Protein 7BXD (pdb70)

Structure (mmCIF, N/CA/C/O backbone):
data_7BXD
#
_entry.id   7BXD
#
_cell.length_a   113.420
_cell.length_b   113.420
_cell.length_c   113.420
_cell.angle_alpha   90.000
_cell.angle_beta   90.000
_cell.angle_gamma   90.000
#
_symmetry.space_group_name_H-M   'I 2 3'
#
loop_
_entity.id
_entity.type
_entity.pdbx_description
1 polymer 'GDSL-like protein'
2 water water
#
loop_
_atom_site.group_PDB
_atom_site.id
_atom_site.type_symbol
_atom_site.label_atom_id
_atom_site.label_alt_id
_atom_site.label_comp_id
_atom_site.label_asym_id
_atom_site.label_entity_id
_atom_site.label_seq_id
_atom_site.pdbx_PDB_ins_code
_atom_site.Cartn_x
_atom_site.Cartn_y
_atom_site.Cartn_z
_atom_site.occupancy
_atom_site.B_iso_or_equiv
_atom_site.auth_seq_id
_atom_site.auth_comp_id
_atom_site.auth_asym_id
_atom_site.auth_atom_id
_atom_site.pdbx_PDB_model_num
ATOM 1 N N . LYS A 1 24 ? 7.25007 25.21156 4.73990 1.000 42.68685 24 LYS A N 1
ATOM 2 C CA . LYS A 1 24 ? 8.37819 25.77828 5.46541 1.000 41.47458 24 LYS A CA 1
ATOM 3 C C . LYS A 1 24 ? 9.14431 24.74493 6.28076 1.000 39.62558 24 LYS A C 1
ATOM 4 O O . LYS A 1 24 ? 10.01360 25.11322 7.08010 1.000 39.63833 24 LYS A O 1
ATOM 6 N N . SER A 1 25 ? 8.84133 23.46113 6.09692 1.000 37.51273 25 SER A N 1
ATOM 7 C CA . SER A 1 25 ? 9.71302 22.43077 6.65038 1.000 35.30636 25 SER A CA 1
ATOM 8 C C . SER A 1 25 ? 11.04965 22.41661 5.90266 1.000 32.65268 25 SER A C 1
ATOM 9 O O . SER A 1 25 ? 11.17798 22.95280 4.79682 1.000 32.53162 25 SER A O 1
ATOM 12 N N . LEU A 1 26 ? 12.06507 21.80760 6.52810 1.000 30.81725 26 LEU A N 1
ATOM 13 C CA . LEU A 1 26 ? 13.38883 21.80735 5.90841 1.000 28.82865 26 LEU A CA 1
ATOM 14 C C . LEU A 1 26 ? 13.37235 21.05230 4.58783 1.000 27.73557 26 LEU A C 1
ATOM 15 O O . LEU A 1 26 ? 14.04512 21.45797 3.62714 1.000 26.80847 26 LEU A O 1
ATOM 20 N N . SER A 1 27 ? 12.62023 19.94261 4.52255 1.000 27.60625 27 SER A N 1
ATOM 21 C CA . SER A 1 27 ? 12.62997 19.12724 3.31503 1.000 29.07506 27 SER A CA 1
ATOM 22 C C . SER A 1 27 ? 12.05786 19.86839 2.12414 1.000 29.32137 27 SER A C 1
ATOM 23 O O . SER A 1 27 ? 12.30131 19.46219 0.98144 1.000 30.94000 27 SER A O 1
ATOM 26 N N . GLU A 1 28 ? 11.28263 20.92667 2.37248 1.000 27.50143 28 GLU A N 1
ATOM 27 C CA . GLU A 1 28 ? 10.67174 21.73440 1.32875 1.000 27.52593 28 GLU A CA 1
ATOM 28 C C . GLU A 1 28 ? 11.36484 23.07582 1.16749 1.000 26.31000 28 GLU A C 1
ATOM 29 O O . GLU A 1 28 ? 10.86157 23.93855 0.44700 1.000 27.99064 28 GLU A O 1
ATOM 31 N N . SER A 1 29 ? 12.50250 23.27080 1.81787 1.000 24.21643 29 SER A N 1
ATOM 32 C CA . SER A 1 29 ? 13.13078 24.57876 1.86794 1.000 22.55201 29 SER A CA 1
ATOM 33 C C . SER A 1 29 ? 14.23948 24.70077 0.83465 1.000 20.50942 29 SER A C 1
ATOM 34 O O . SER A 1 29 ? 14.89679 23.71277 0.48150 1.000 21.63138 29 SER A O 1
ATOM 37 N N . THR A 1 30 ? 14.50377 25.94925 0.42520 1.000 18.64008 30 THR A N 1
ATOM 38 C CA . THR A 1 30 ? 15.75936 26.30956 -0.23152 1.000 18.49170 30 THR A CA 1
ATOM 39 C C . THR A 1 30 ? 16.69895 26.88485 0.82594 1.000 16.86220 30 THR A C 1
ATOM 40 O O . THR A 1 30 ? 16.32957 27.81976 1.54748 1.000 18.07854 30 THR A O 1
ATOM 44 N N . ILE A 1 31 ? 17.91304 26.33714 0.89443 1.000 16.33823 31 ILE A N 1
ATOM 45 C CA . ILE A 1 31 ? 18.88137 26.66128 1.94278 1.000 15.51043 31 ILE A CA 1
ATOM 46 C C . ILE A 1 31 ? 20.08716 27.31602 1.27216 1.000 15.16986 31 ILE A C 1
ATOM 47 O O . ILE A 1 31 ? 20.76800 26.67717 0.45701 1.000 16.68718 31 ILE A O 1
ATOM 52 N N . CYS A 1 32 ? 20.35725 28.57427 1.61805 1.000 14.80135 32 CYS A N 1
ATOM 53 C CA . CYS A 1 32 ? 21.47045 29.32640 1.04764 1.000 14.89298 32 CYS A CA 1
ATOM 54 C C . CYS A 1 32 ? 22.66486 29.26297 2.00127 1.000 14.28020 32 CYS A C 1
ATOM 55 O O . CYS A 1 32 ? 22.59159 29.77450 3.12292 1.000 14.99818 32 CYS A O 1
ATOM 58 N N . CYS A 1 33 ? 23.75309 28.60143 1.56130 1.000 14.14665 33 CYS A N 1
ATOM 59 C CA . CYS A 1 33 ? 24.94524 28.37818 2.38201 1.000 14.11810 33 CYS A CA 1
ATOM 60 C C . CYS A 1 33 ? 26.00398 29.41385 1.99866 1.000 13.63024 33 CYS A C 1
ATOM 61 O O . CYS A 1 33 ? 26.61960 29.32157 0.91866 1.000 14.50696 33 CYS A O 1
ATOM 64 N N . PHE A 1 34 ? 26.21743 30.39219 2.88005 1.000 13.60777 34 PHE A N 1
ATOM 65 C CA . PHE A 1 34 ? 27.08786 31.53184 2.63922 1.000 13.21895 34 PHE A CA 1
ATOM 66 C C . PHE A 1 34 ? 28.35510 31.28009 3.46532 1.000 13.09540 34 PHE A C 1
ATOM 67 O O . PHE A 1 34 ? 28.28053 31.17026 4.70215 1.000 13.68271 34 PHE A O 1
ATOM 75 N N . GLY A 1 35 ? 29.49348 31.12016 2.78923 1.000 13.42011 35 GLY A N 1
ATOM 76 C CA . GLY A 1 35 ? 30.68465 30.70061 3.49453 1.000 13.79903 35 GLY A CA 1
ATOM 77 C C . GLY A 1 35 ? 31.97708 31.02579 2.77163 1.000 13.54032 35 GLY A C 1
ATOM 78 O O . GLY A 1 35 ? 32.00849 31.80361 1.80410 1.000 13.87926 35 GLY A O 1
ATOM 79 N N . ASP A 1 36 ? 33.05890 30.42552 3.27058 1.000 13.42263 36 ASP A N 1
ATOM 80 C CA . ASP A 1 36 ? 34.42490 30.64453 2.76315 1.000 13.05740 36 ASP A CA 1
ATOM 81 C C . ASP A 1 36 ? 34.88832 29.37716 2.02759 1.000 12.89294 36 ASP A C 1
ATOM 82 O O . ASP A 1 36 ? 34.05671 28.68422 1.41043 1.000 13.57763 36 ASP A O 1
ATOM 87 N N . SER A 1 37 ? 36.18573 29.08535 2.06309 1.000 13.07860 37 SER A N 1
ATOM 88 C CA . SER A 1 37 ? 36.69545 27.86420 1.43195 1.000 13.90662 37 SER A CA 1
ATOM 89 C C . SER A 1 37 ? 35.99478 26.61543 1.94681 1.000 13.61432 37 SER A C 1
ATOM 90 O O . SER A 1 37 ? 35.90076 25.60855 1.21865 1.000 14.09498 37 SER A O 1
ATOM 93 N N . THR A 1 38 ? 35.59984 26.61925 3.22944 1.000 13.36554 38 THR A N 1
ATOM 94 C CA . THR A 1 38 ? 34.98559 25.45238 3.85954 1.000 13.56581 38 THR A CA 1
ATOM 95 C C . THR A 1 38 ? 33.52117 25.28924 3.50675 1.000 13.72421 38 THR A C 1
ATOM 96 O O . THR A 1 38 ? 32.89906 24.31138 3.93645 1.000 14.64498 38 THR A O 1
ATOM 100 N N . THR A 1 39 ? 32.96238 26.22388 2.72628 1.000 13.56346 39 THR A N 1
ATOM 101 C CA . THR A 1 39 ? 31.70603 26.01426 2.01803 1.000 13.54982 39 THR A CA 1
ATOM 102 C C . THR A 1 39 ? 31.93722 25.80012 0.52562 1.000 13.72815 39 THR A C 1
ATOM 103 O O . THR A 1 39 ? 31.31114 24.91248 -0.07087 1.000 14.29915 39 THR A O 1
ATOM 107 N N . TRP A 1 40 ? 32.83569 26.57182 -0.11159 1.000 13.76635 40 TRP A N 1
ATOM 108 C CA . TRP A 1 40 ? 33.10755 26.36939 -1.53743 1.000 14.08945 40 TRP A CA 1
ATOM 109 C C . TRP A 1 40 ? 33.45259 24.91312 -1.82689 1.000 14.00187 40 TRP A C 1
ATOM 110 O O . TRP A 1 40 ? 33.03769 24.36052 -2.86122 1.000 14.76376 40 TRP A O 1
ATOM 121 N N . GLY A 1 41 ? 34.22553 24.28266 -0.92857 1.000 14.14286 41 GLY A N 1
ATOM 122 C CA . GLY A 1 41 ? 34.65489 22.90168 -1.09962 1.000 14.81563 41 GLY A CA 1
ATOM 123 C C . GLY A 1 41 ? 36.12664 22.70733 -1.39032 1.000 14.49513 41 GLY A C 1
ATOM 124 O O . GLY A 1 41 ? 36.48332 21.75549 -2.07957 1.000 14.98616 41 GLY A O 1
ATOM 125 N N . ASP A 1 42 ? 36.99522 23.57378 -0.84698 1.000 14.18895 42 ASP A N 1
ATOM 126 C CA . ASP A 1 42 ? 38.43412 23.41591 -1.05541 1.000 14.21046 42 ASP A CA 1
ATOM 127 C C . ASP A 1 42 ? 38.89539 22.14979 -0.35867 1.000 14.13726 42 ASP A C 1
ATOM 128 O O . ASP A 1 42 ? 38.57502 21.91955 0.81327 1.000 15.28650 42 ASP A O 1
ATOM 133 N N . ASN A 1 43 ? 39.65402 21.32085 -1.08687 1.000 15.06224 43 ASN A N 1
ATOM 134 C CA . ASN A 1 43 ? 40.16942 20.05790 -0.57337 1.000 16.67900 43 ASN A CA 1
ATOM 135 C C . ASN A 1 43 ? 41.56437 20.17914 0.00447 1.000 17.38539 43 ASN A C 1
ATOM 136 O O . ASN A 1 43 ? 42.15251 19.17567 0.39325 1.000 19.86925 43 ASN A O 1
ATOM 141 N N . GLY A 1 44 ? 42.11462 21.38318 0.09178 1.000 18.54159 44 GLY A N 1
ATOM 142 C CA . GLY A 1 44 ? 43.39303 21.62044 0.71978 1.000 21.63008 44 GLY A CA 1
ATOM 143 C C . GLY A 1 44 ? 44.33999 22.29561 -0.22843 1.000 24.54395 44 GLY A C 1
ATOM 144 O O . GLY A 1 44 ? 45.24508 23.01328 0.21135 1.000 28.53332 44 GLY A O 1
ATOM 145 N N . CYS A 1 45 ? 44.12292 22.10315 -1.52452 1.000 25.74923 45 CYS A N 1
ATOM 146 C CA . CYS A 1 45 ? 45.03439 22.51556 -2.56193 1.000 29.08550 45 CYS A CA 1
ATOM 147 C C . CYS A 1 45 ? 44.44646 23.64561 -3.42884 1.000 26.34693 45 CYS A C 1
ATOM 148 O O . CYS A 1 45 ? 45.05614 24.01498 -4.43528 1.000 27.83792 45 CYS A O 1
ATOM 151 N N . GLY A 1 46 ? 43.29359 24.23938 -3.03485 1.000 22.18258 46 GLY A N 1
ATOM 152 C CA . GLY A 1 46 ? 42.52122 25.14993 -3.87747 1.000 20.12863 46 GLY A CA 1
ATOM 153 C C . GLY A 1 46 ? 41.62579 24.45972 -4.88486 1.000 18.31670 46 GLY A C 1
ATOM 154 O O . GLY A 1 46 ? 40.97351 25.14245 -5.70599 1.000 18.94742 46 GLY A O 1
ATOM 155 N N . GLY A 1 47 ? 41.60810 23.13010 -4.87593 1.000 17.50116 47 GLY A N 1
ATOM 156 C CA . GLY A 1 47 ? 40.81889 22.33510 -5.78102 1.000 16.89610 47 GLY A CA 1
ATOM 157 C C . GLY A 1 47 ? 39.61602 21.75447 -5.07869 1.000 16.19503 47 GLY A C 1
ATOM 158 O O . GLY A 1 47 ? 39.22470 22.18691 -3.98461 1.000 17.30716 47 GLY A O 1
ATOM 159 N N . GLY A 1 48 ? 39.01088 20.76461 -5.71385 1.000 15.83958 48 GLY A N 1
ATOM 160 C CA . GLY A 1 48 ? 37.74942 20.22716 -5.23641 1.000 16.42432 48 GLY A CA 1
ATOM 161 C C . GLY A 1 48 ? 36.60270 21.04579 -5.79492 1.000 16.32663 48 GLY A C 1
ATOM 162 O O . GLY A 1 48 ? 36.41890 21.09208 -7.02950 1.000 18.32446 48 GLY A O 1
ATOM 163 N N . GLY A 1 49 ? 35.84809 21.68005 -4.91853 1.000 15.75758 49 GLY A N 1
ATOM 164 C CA . GLY A 1 49 ? 34.78373 22.55564 -5.34227 1.000 16.14231 49 GLY A CA 1
ATOM 165 C C . GLY A 1 49 ? 33.40947 22.14065 -4.83832 1.000 15.13432 49 GLY A C 1
ATOM 166 O O . GLY A 1 49 ? 33.24146 21.29954 -3.93751 1.000 15.46404 49 GLY A O 1
ATOM 167 N N . ASN A 1 50 ? 32.40235 22.79028 -5.40963 1.000 15.13683 50 ASN A N 1
ATOM 168 C CA . ASN A 1 50 ? 31.04909 22.63763 -4.88352 1.000 15.47981 50 ASN A CA 1
ATOM 169 C C . ASN A 1 50 ? 30.59281 21.19104 -4.92381 1.000 16.47633 50 ASN A C 1
ATOM 170 O O . ASN A 1 50 ? 29.82646 20.75685 -4.05045 1.000 17.59946 50 ASN A O 1
ATOM 175 N N . ASP A 1 51 ? 31.04653 20.42580 -5.92389 1.000 16.94622 51 ASP A N 1
ATOM 176 C CA . ASP A 1 51 ? 30.57103 19.04931 -6.03315 1.000 19.02123 51 ASP A CA 1
ATOM 177 C C . ASP A 1 51 ? 31.08485 18.12431 -4.94138 1.000 17.680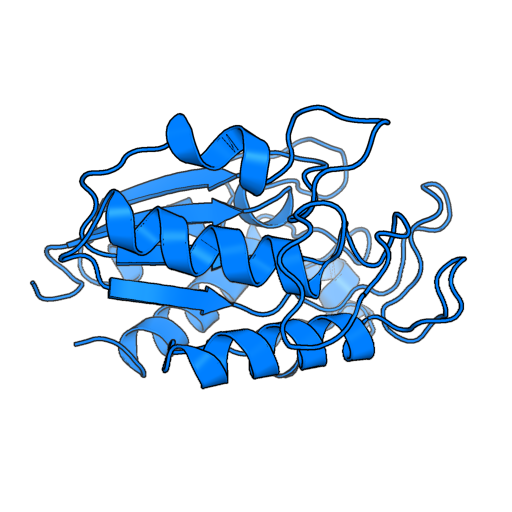00 51 ASP A C 1
ATOM 178 O O . ASP A 1 51 ? 30.48997 17.04845 -4.75585 1.000 19.49781 51 ASP A O 1
ATOM 183 N N . ILE A 1 52 ? 32.13993 18.52113 -4.20294 1.000 16.35127 52 ILE A N 1
ATOM 184 C CA . ILE A 1 52 ? 32.57949 17.74568 -3.04420 1.000 16.21854 52 ILE A CA 1
ATOM 185 C C . ILE A 1 52 ? 32.17313 18.38029 -1.72531 1.000 15.78304 52 ILE A C 1
ATOM 186 O O . ILE A 1 52 ? 32.35671 17.75152 -0.66680 1.000 15.64505 52 ILE A O 1
ATOM 191 N N . SER A 1 53 ? 31.65962 19.60981 -1.73804 1.000 15.83664 53 SER A N 1
ATOM 192 C CA . SER A 1 53 ? 31.36514 20.30646 -0.49194 1.000 15.03460 53 SER A CA 1
ATOM 193 C C . SER A 1 53 ? 30.26105 19.58130 0.27776 1.000 14.16582 53 SER A C 1
ATOM 194 O O . SER A 1 53 ? 29.46488 18.81504 -0.28074 1.000 15.40472 53 SER A O 1
ATOM 197 N N . TRP A 1 54 ? 30.20352 19.85270 1.58667 1.000 14.11541 54 TRP A N 1
ATOM 198 C CA . TRP A 1 54 ? 29.06794 19.39816 2.38266 1.000 14.40739 54 TRP A CA 1
ATOM 199 C C . TRP A 1 54 ? 27.74715 19.84464 1.77934 1.000 14.60511 54 TRP A C 1
ATOM 200 O O . TRP A 1 54 ? 26.71989 19.16728 1.96758 1.000 15.27769 54 TRP A O 1
ATOM 211 N N . THR A 1 55 ? 27.72753 20.98571 1.05668 1.000 14.77661 55 THR A N 1
ATOM 212 C CA . THR A 1 55 ? 26.46327 21.46246 0.48570 1.000 15.21685 55 THR A CA 1
ATOM 213 C C . THR A 1 55 ? 25.87822 20.46041 -0.49839 1.000 15.88399 55 THR A C 1
ATOM 214 O O . THR A 1 55 ? 24.65311 20.41224 -0.68690 1.000 17.29452 55 THR A O 1
ATOM 218 N N . SER A 1 56 ? 26.73004 19.66681 -1.14634 1.000 15.92140 56 SER A N 1
ATOM 219 C CA . SER A 1 56 ? 26.25896 18.71533 -2.16044 1.000 17.14658 56 SER A CA 1
ATOM 220 C C . SER A 1 56 ? 25.57718 17.50061 -1.54720 1.000 17.12091 56 SER A C 1
ATOM 221 O O . SER A 1 56 ? 24.86110 16.77712 -2.25980 1.000 18.26721 56 SER A O 1
ATOM 224 N N . HIS A 1 57 ? 25.79998 17.24740 -0.25521 1.000 16.88214 57 HIS A N 1
ATOM 225 C CA . HIS A 1 57 ? 25.19593 16.11945 0.44129 1.000 17.14816 57 HIS A CA 1
ATOM 226 C C . HIS A 1 57 ? 23.97529 16.52986 1.25375 1.000 17.73147 57 HIS A C 1
ATOM 227 O O . HIS A 1 57 ? 23.15314 15.68018 1.60707 1.000 18.03357 57 HIS A O 1
ATOM 234 N N . LEU A 1 58 ? 23.86777 17.80204 1.60767 1.000 17.26462 58 LEU A N 1
ATOM 235 C CA . LEU A 1 58 ? 22.94654 18.20037 2.65990 1.000 16.91174 58 LEU A CA 1
ATOM 236 C C . LEU A 1 58 ? 21.48862 18.03011 2.22865 1.000 17.21827 58 LEU A C 1
ATOM 237 O O . LEU A 1 58 ? 20.63900 17.64662 3.04406 1.000 18.22862 58 LEU A O 1
ATOM 242 N N . GLY A 1 59 ? 21.15918 18.34407 0.96795 1.000 17.15388 59 GLY A N 1
ATOM 243 C CA . GLY A 1 59 ? 19.75355 18.32684 0.55880 1.000 18.50567 59 GLY A CA 1
ATOM 244 C C . GLY A 1 59 ? 19.11124 16.96855 0.77274 1.000 19.40078 59 GLY A C 1
ATOM 245 O O . GLY A 1 59 ? 18.00088 16.85941 1.30303 1.000 20.29450 59 GLY A O 1
ATOM 246 N N . ALA A 1 60 ? 19.80664 15.91089 0.35801 1.000 19.59146 60 ALA A N 1
ATOM 247 C CA . ALA A 1 60 ? 19.25432 14.57029 0.51375 1.000 20.95854 60 ALA A CA 1
ATOM 248 C C . ALA A 1 60 ? 19.15055 14.19040 1.97637 1.000 20.47478 60 ALA A C 1
ATOM 249 O O . ALA A 1 60 ? 18.20001 13.51035 2.37417 1.000 22.23155 60 ALA A O 1
ATOM 251 N N . LEU A 1 61 ? 20.10256 14.63783 2.80108 1.000 20.55965 61 LEU A N 1
ATOM 252 C CA . LEU A 1 61 ? 20.06364 14.30628 4.22357 1.000 19.95658 61 LEU A CA 1
ATOM 253 C C . LEU A 1 61 ? 18.87192 14.94264 4.91222 1.000 20.74780 61 LEU A C 1
ATOM 254 O O . LEU A 1 61 ? 18.43085 14.45876 5.96647 1.000 23.54729 61 LEU A O 1
ATOM 259 N N . LEU A 1 62 ? 18.37210 16.04561 4.36497 1.000 19.73182 62 LEU A N 1
ATOM 260 C CA . LEU A 1 62 ? 17.22962 16.75585 4.90838 1.000 20.40742 62 LEU A CA 1
ATOM 261 C C . LEU A 1 62 ? 15.93381 16.39848 4.18643 1.000 22.13289 62 LEU A C 1
ATOM 262 O O . LEU A 1 62 ? 14.92572 17.07053 4.38793 1.000 24.27404 62 LEU A O 1
ATOM 267 N N . GLY A 1 63 ? 15.92336 15.33569 3.38132 1.000 22.61561 63 GLY A N 1
ATOM 268 C CA . GLY A 1 63 ? 14.68255 14.89505 2.76721 1.000 24.58449 63 GLY A CA 1
ATOM 269 C C . GLY A 1 63 ? 14.29392 15.62874 1.50580 1.000 25.56659 63 GLY A C 1
ATOM 270 O O . GLY A 1 63 ? 13.12938 15.55437 1.08272 1.000 27.54642 63 GLY A O 1
ATOM 271 N N . GLY A 1 64 ? 15.22697 16.31921 0.87275 1.000 24.63575 64 GLY A N 1
ATOM 272 C CA . GLY A 1 64 ? 14.95886 16.91759 -0.41183 1.000 23.87251 64 GLY A CA 1
ATOM 273 C C . GLY A 1 64 ? 15.06194 18.42889 -0.48005 1.000 23.37304 64 GLY A C 1
ATOM 274 O O . GLY A 1 64 ? 14.62099 19.02748 -1.46081 1.000 25.11118 64 GLY A O 1
ATOM 275 N N . ALA A 1 65 ? 15.66217 19.06710 0.52695 1.000 22.16729 65 ALA A N 1
ATOM 276 C CA . ALA A 1 65 ? 15.91291 20.50451 0.45545 1.000 21.18907 65 ALA A CA 1
ATOM 277 C C . ALA A 1 65 ? 16.78118 20.83762 -0.75689 1.000 20.28734 65 ALA A C 1
ATOM 278 O O . ALA A 1 65 ? 17.62447 20.04240 -1.19235 1.000 21.09314 65 ALA A O 1
ATOM 280 N N . VAL A 1 66 ? 16.57805 22.03635 -1.29864 1.000 20.37343 66 VAL A N 1
ATOM 281 C CA . VAL A 1 66 ? 17.40784 22.54938 -2.38007 1.000 20.86289 66 VAL A CA 1
ATOM 282 C C . VAL A 1 66 ? 18.49006 23.39396 -1.73440 1.000 19.54826 66 VAL A C 1
ATOM 283 O O . VAL A 1 66 ? 18.18743 24.31500 -0.97310 1.000 21.56166 66 VAL A O 1
ATOM 287 N N . VAL A 1 67 ? 19.74803 23.08057 -2.00048 1.000 18.24206 67 VAL A N 1
ATOM 288 C CA . VAL A 1 67 ? 20.85694 23.70944 -1.29303 1.000 17.69647 67 VAL A CA 1
ATOM 289 C C . VAL A 1 67 ? 21.68536 24.50053 -2.29284 1.000 18.11431 67 VAL A C 1
ATOM 290 O O . VAL A 1 67 ? 22.09108 23.96153 -3.33234 1.000 20.73330 67 VAL A O 1
ATOM 294 N N . GLU A 1 68 ? 21.90881 25.78214 -1.99885 1.000 16.97734 68 GLU A N 1
ATOM 295 C CA . GLU A 1 68 ? 22.69373 26.66464 -2.84637 1.000 16.82598 68 GLU A CA 1
ATOM 296 C C . GLU A 1 68 ? 24.03531 26.95882 -2.18316 1.000 16.00679 68 GLU A C 1
ATOM 297 O O . GLU A 1 68 ? 24.09918 27.27184 -0.98758 1.000 17.45630 68 GLU A O 1
ATOM 303 N N . ASN A 1 69 ? 25.10862 26.90793 -2.96443 1.000 15.65950 69 ASN A N 1
ATOM 304 C CA . ASN A 1 69 ? 26.47003 27.11225 -2.47139 1.000 15.87684 69 ASN A CA 1
ATOM 305 C C . ASN A 1 69 ? 26.93144 28.52628 -2.83079 1.000 15.55667 69 ASN A C 1
ATOM 306 O O . ASN A 1 69 ? 27.19862 28.81450 -4.00090 1.000 17.27463 69 ASN A O 1
ATOM 311 N N . PHE A 1 70 ? 27.07245 29.38631 -1.81948 1.000 14.94849 70 PHE A N 1
ATOM 312 C CA . PHE A 1 70 ? 27.68112 30.70459 -1.96450 1.000 14.78052 70 PHE A CA 1
ATOM 313 C C . PHE A 1 70 ? 28.94430 30.76831 -1.09911 1.000 14.94565 70 PHE A C 1
ATOM 314 O O . PHE A 1 70 ? 29.12263 31.65352 -0.25624 1.000 16.04494 70 PHE A O 1
ATOM 322 N N . GLY A 1 71 ? 29.83559 29.80435 -1.30263 1.000 15.54959 71 GLY A N 1
ATOM 323 C CA . GLY A 1 71 ? 31.13430 29.82450 -0.67037 1.000 15.85023 71 GLY A CA 1
ATOM 324 C C . GLY A 1 71 ? 32.17414 30.40940 -1.61130 1.000 15.77361 71 GLY A C 1
ATOM 325 O O . GLY A 1 71 ? 32.16231 30.12524 -2.81626 1.000 17.68773 71 GLY A O 1
ATOM 326 N N . ILE A 1 72 ? 33.10655 31.19905 -1.05369 1.000 15.32592 72 ILE A N 1
ATOM 327 C CA . ILE A 1 72 ? 34.21850 31.80811 -1.79128 1.000 15.86525 72 ILE A CA 1
ATOM 328 C C . ILE A 1 72 ? 35.50564 31.60168 -0.99601 1.000 15.03150 72 ILE A C 1
ATOM 329 O O . ILE A 1 72 ? 35.59705 31.98399 0.18375 1.000 15.31119 72 ILE A O 1
ATOM 334 N N . LYS A 1 73 ? 36.49839 30.98301 -1.64965 1.000 14.75549 73 LYS A N 1
ATOM 335 C CA . LYS A 1 73 ? 37.80691 30.78756 -1.03174 1.000 14.80612 73 LYS A CA 1
ATOM 336 C C . LYS A 1 73 ? 38.44826 32.11159 -0.62251 1.000 15.71434 73 LYS A C 1
ATOM 337 O O . LYS A 1 73 ? 38.41225 33.09267 -1.36529 1.000 16.67556 73 LYS A O 1
ATOM 343 N N . GLY A 1 74 ? 39.07701 32.12279 0.55931 1.000 16.39716 74 GLY A N 1
ATOM 344 C CA . GLY A 1 74 ? 39.80297 33.28781 1.03464 1.000 17.53160 74 GLY A CA 1
ATOM 345 C C . GLY A 1 74 ? 38.95560 34.33561 1.71956 1.000 16.87564 74 GLY A C 1
ATOM 346 O O . GLY A 1 74 ? 39.51552 35.29250 2.26831 1.000 17.65786 74 GLY A O 1
ATOM 347 N N . SER A 1 75 ? 37.62858 34.18769 1.74558 1.000 15.60193 75 SER A N 1
ATOM 348 C CA . SER A 1 75 ? 36.76055 35.26721 2.20315 1.000 15.08789 75 SER A CA 1
ATOM 349 C C . SER A 1 75 ? 36.74938 35.38808 3.73348 1.000 14.62055 75 SER A C 1
ATOM 350 O O . SER A 1 75 ? 36.54776 34.39902 4.45552 1.000 14.27073 75 SER A O 1
ATOM 353 N N . ARG A 1 76 ? 36.94401 36.61934 4.20653 1.000 14.11985 76 ARG A N 1
ATOM 354 C CA . ARG A 1 76 ? 36.75875 36.99096 5.60800 1.000 13.84111 76 ARG A CA 1
ATOM 355 C C . ARG A 1 76 ? 35.33163 37.47450 5.77898 1.000 13.59465 76 ARG A C 1
ATOM 356 O O . ARG A 1 76 ? 34.75585 38.06519 4.86464 1.000 14.71488 76 ARG A O 1
ATOM 364 N N . ILE A 1 77 ? 34.77076 37.28840 6.97768 1.000 13.41537 77 ILE A N 1
ATOM 365 C CA . ILE A 1 77 ? 33.48725 37.93201 7.25804 1.000 13.52645 77 ILE A CA 1
ATOM 366 C C . ILE A 1 77 ? 33.61230 39.44379 7.10810 1.000 13.69561 77 ILE A C 1
ATOM 367 O O . ILE A 1 77 ? 32.77670 40.09364 6.45426 1.000 14.52229 77 ILE A O 1
ATOM 372 N N . ALA A 1 78 ? 34.67593 40.02727 7.69056 1.000 13.32209 78 ALA A N 1
ATOM 373 C CA . ALA A 1 78 ? 34.83332 41.47757 7.73698 1.000 13.92406 78 ALA A CA 1
ATOM 374 C C . ALA A 1 78 ? 35.56541 42.03796 6.52521 1.000 14.52443 78 ALA A C 1
ATOM 375 O O . ALA A 1 78 ? 36.40735 41.37098 5.89332 1.000 15.14268 78 ALA A O 1
ATOM 377 N N . ILE A 1 79 ? 35.26754 43.31582 6.23527 1.000 15.11116 79 ILE A N 1
ATOM 378 C CA . ILE A 1 79 ? 35.99868 44.05074 5.21006 1.000 15.87700 79 ILE A CA 1
ATOM 379 C C . ILE A 1 79 ? 37.42015 44.29893 5.67859 1.000 16.31491 79 ILE A C 1
ATOM 380 O O . ILE A 1 79 ? 37.65069 44.65074 6.83929 1.000 17.49901 79 ILE A O 1
ATOM 385 N N . LYS A 1 80 ? 38.37421 44.18053 4.75742 1.000 16.93528 80 LYS A N 1
ATOM 386 C CA . LYS A 1 80 ? 39.76767 44.54921 4.99548 1.000 17.99479 80 LYS A CA 1
ATOM 387 C C . LYS A 1 80 ? 40.35159 45.05599 3.67930 1.000 19.95692 80 LYS A C 1
ATOM 388 O O . LYS A 1 80 ? 39.97445 44.57848 2.60735 1.000 20.98113 80 LYS A O 1
ATOM 394 N N . ALA A 1 81 ? 41.27588 46.01954 3.75891 1.000 21.30538 81 ALA A N 1
ATOM 395 C CA . ALA A 1 81 ? 41.67150 46.72792 2.54300 1.000 23.28077 81 ALA A CA 1
ATOM 396 C C . ALA A 1 81 ? 42.40219 45.85551 1.52386 1.000 23.84428 81 ALA A C 1
ATOM 397 O O . ALA A 1 81 ? 42.53751 46.27535 0.37082 1.000 25.40389 81 ALA A O 1
ATOM 399 N N . ASP A 1 82 ? 42.88483 44.67348 1.91356 1.000 23.14283 82 ASP A N 1
ATOM 400 C CA . ASP A 1 82 ? 43.66444 43.82186 1.02997 1.000 23.18788 82 ASP A CA 1
ATOM 401 C C . ASP A 1 82 ? 42.81713 42.91904 0.14558 1.000 23.58200 82 ASP A C 1
ATOM 402 O O . ASP A 1 82 ? 43.37799 42.23554 -0.71560 1.000 24.74432 82 ASP A O 1
ATOM 407 N N . ARG A 1 83 ? 41.50017 42.89192 0.33016 1.000 23.01532 83 ARG A N 1
ATOM 408 C CA . ARG A 1 83 ? 40.61466 42.07323 -0.48405 1.000 22.65135 83 ARG A CA 1
ATOM 409 C C . ARG A 1 83 ? 39.33034 42.85535 -0.73148 1.000 22.63714 83 ARG A C 1
ATOM 410 O O . ARG A 1 83 ? 39.05189 43.86579 -0.06720 1.000 22.40034 83 ARG A O 1
ATOM 418 N N . THR A 1 84 ? 38.50999 42.35930 -1.66306 1.000 23.68968 84 THR A N 1
ATOM 419 C CA . THR A 1 84 ? 37.20019 42.96149 -1.90856 1.000 24.14441 84 THR A CA 1
ATOM 420 C C . THR A 1 84 ? 36.04753 41.95681 -1.84591 1.000 22.52148 84 THR A C 1
ATOM 421 O O . THR A 1 84 ? 34.92723 42.27506 -2.30934 1.000 23.24002 84 THR A O 1
ATOM 425 N N . ASP A 1 85 ? 36.28259 40.76671 -1.28671 1.000 20.51589 85 ASP A N 1
ATOM 426 C CA . ASP A 1 85 ? 35.33784 39.65214 -1.32197 1.000 19.58466 85 ASP A CA 1
ATOM 427 C C . ASP A 1 85 ? 34.91036 39.18532 0.06317 1.000 17.70242 85 ASP A C 1
ATOM 428 O O . ASP A 1 85 ? 34.60490 38.01046 0.24432 1.000 17.24830 85 ASP A O 1
ATOM 433 N N . SER A 1 86 ? 34.83417 40.10547 1.01731 1.000 16.70618 86 SER A N 1
ATOM 434 C CA . SER A 1 86 ? 34.35389 39.73931 2.35097 1.000 15.81047 86 SER A CA 1
ATOM 435 C C . SER A 1 86 ? 32.88472 39.31209 2.30191 1.000 15.06600 86 SER A C 1
ATOM 436 O O . SER A 1 86 ? 32.15115 39.58744 1.33000 1.000 15.61601 86 SER A O 1
ATOM 439 N N . PHE A 1 87 ? 32.44170 38.62612 3.37080 1.000 14.49320 87 PHE A N 1
ATOM 440 C CA . PHE A 1 87 ? 31.01827 38.29876 3.43344 1.000 14.23894 87 PHE A CA 1
ATOM 441 C C . PHE A 1 87 ? 30.19554 39.58457 3.36430 1.000 14.20376 87 PHE A C 1
ATOM 442 O O . PHE A 1 87 ? 29.15074 39.63426 2.71702 1.000 14.57261 87 PHE A O 1
ATOM 450 N N . VAL A 1 88 ? 30.63170 40.62877 4.07506 1.000 14.29473 88 VAL A N 1
ATOM 451 C CA . VAL A 1 88 ? 29.90767 41.89804 4.04871 1.000 14.99056 88 VAL A CA 1
ATOM 452 C C . VAL A 1 88 ? 29.77463 42.39503 2.61029 1.000 15.75327 88 VAL A C 1
ATOM 453 O O . VAL A 1 88 ? 28.69789 42.82803 2.19373 1.000 16.63080 88 VAL A O 1
ATOM 457 N N . GLU A 1 89 ? 30.87989 42.36042 1.84125 1.000 15.80404 89 GLU A N 1
ATOM 458 C CA . GLU A 1 89 ? 30.86232 42.86491 0.47460 1.000 16.73049 89 GLU A CA 1
ATOM 459 C C . GLU A 1 89 ? 30.06017 41.97273 -0.46821 1.000 16.32236 89 GLU A C 1
ATOM 460 O O . GLU A 1 89 ? 29.47378 42.46781 -1.44633 1.000 17.05673 89 GLU A O 1
ATOM 466 N N . ARG A 1 90 ? 30.05628 40.64912 -0.22114 1.000 15.74893 90 ARG A N 1
ATOM 467 C CA . ARG A 1 90 ? 29.39289 39.70059 -1.11307 1.000 15.68548 90 ARG A CA 1
ATOM 468 C C . ARG A 1 90 ? 27.89164 39.59896 -0.86920 1.000 15.41476 90 ARG A C 1
ATOM 469 O O . ARG A 1 90 ? 27.17669 39.06214 -1.72815 1.000 15.90649 90 ARG A O 1
ATOM 477 N N . LEU A 1 91 ? 27.39451 40.03102 0.30230 1.000 15.17948 91 LEU A N 1
ATOM 478 C CA . LEU A 1 91 ? 26.02942 39.66232 0.69054 1.000 14.85820 91 LEU A CA 1
ATOM 479 C C . LEU A 1 91 ? 24.98646 40.11182 -0.34585 1.000 14.79659 91 LEU A C 1
ATOM 480 O O . LEU A 1 91 ? 24.05156 39.36515 -0.67500 1.000 15.51468 91 LEU A O 1
ATOM 485 N N . ASP A 1 92 ? 25.09264 41.35193 -0.83820 1.000 15.62014 92 ASP A N 1
ATOM 486 C CA . ASP A 1 92 ? 24.01930 41.84935 -1.68438 1.000 16.65191 92 ASP A CA 1
ATOM 487 C C . ASP A 1 92 ? 23.89702 41.06317 -2.97804 1.000 16.74575 92 ASP A C 1
ATOM 488 O O . ASP A 1 92 ? 22.82534 41.09177 -3.61506 1.000 17.95072 92 ASP A O 1
ATOM 493 N N . GLY A 1 93 ? 24.96490 40.36048 -3.38425 1.000 16.40810 93 GLY A N 1
ATOM 494 C CA . GLY A 1 93 ? 24.98160 39.57883 -4.60606 1.000 15.81330 93 GLY A CA 1
ATOM 495 C C . GLY A 1 93 ? 24.56757 38.13051 -4.47939 1.000 15.38331 93 GLY A C 1
ATOM 496 O O . GLY A 1 93 ? 24.59693 37.41031 -5.49125 1.000 16.24783 93 GLY A O 1
ATOM 497 N N . ILE A 1 94 ? 24.21276 37.64498 -3.27571 1.000 15.13214 94 ILE A N 1
ATOM 498 C CA . ILE A 1 94 ? 23.75592 36.25759 -3.11895 1.000 14.91055 94 ILE A CA 1
ATOM 499 C C . ILE A 1 94 ? 22.23399 36.23041 -3.16185 1.000 15.15888 94 ILE A C 1
ATOM 500 O O . ILE A 1 94 ? 21.54902 37.24761 -3.05511 1.000 16.43891 94 ILE A O 1
ATOM 505 N N . ASP A 1 95 ? 21.67571 35.03913 -3.36441 1.000 15.58666 95 ASP A N 1
ATOM 506 C CA . ASP A 1 95 ? 20.22668 34.87537 -3.44550 1.000 15.75773 95 ASP A CA 1
ATOM 507 C C . ASP A 1 95 ? 19.54978 35.46802 -2.21028 1.000 15.58032 95 ASP A C 1
ATOM 508 O O . ASP A 1 95 ? 19.95126 35.17069 -1.07177 1.000 17.67831 95 ASP A O 1
ATOM 513 N N . ASP A 1 96 ? 18.54623 36.33276 -2.42139 1.000 15.88816 96 ASP A N 1
ATOM 514 C CA . ASP A 1 96 ? 17.78580 36.90053 -1.30562 1.000 16.48517 96 ASP A CA 1
ATOM 515 C C . ASP A 1 96 ? 16.46751 36.18734 -1.03206 1.000 16.42333 96 ASP A C 1
ATOM 516 O O . ASP A 1 96 ? 15.74564 36.57267 -0.09995 1.000 17.20211 96 ASP A O 1
ATOM 521 N N . ALA A 1 97 ? 16.15055 35.13820 -1.79803 1.000 16.54612 97 ALA A N 1
ATOM 522 C CA . ALA A 1 97 ? 14.83004 34.52570 -1.77356 1.000 17.47160 97 ALA A CA 1
ATOM 523 C C . ALA A 1 97 ? 14.82219 33.14986 -1.12004 1.000 17.33406 97 ALA A C 1
ATOM 524 O O . ALA A 1 97 ? 13.80419 32.46024 -1.18866 1.000 19.02236 97 ALA A O 1
ATOM 526 N N . ALA A 1 98 ? 15.90924 32.73732 -0.46294 1.000 17.06544 98 ALA A N 1
ATOM 527 C CA . ALA A 1 98 ? 15.92729 31.42334 0.15450 1.000 16.98713 98 ALA A CA 1
ATOM 528 C C . ALA A 1 98 ? 15.08981 31.40641 1.43674 1.000 15.99871 98 ALA A C 1
ATOM 529 O O . ALA A 1 98 ? 14.78796 32.44631 2.04682 1.000 17.20521 98 ALA A O 1
ATOM 531 N N . ASP A 1 99 ? 14.74850 30.19596 1.87927 1.000 16.43374 99 ASP A N 1
ATOM 532 C CA . ASP A 1 99 ? 13.98611 30.01850 3.11298 1.000 16.83732 99 ASP A CA 1
ATOM 533 C C . ASP A 1 99 ? 14.86720 29.97880 4.34943 1.000 15.82848 99 ASP A C 1
ATOM 534 O O . ASP A 1 99 ? 14.41686 30.36689 5.43311 1.000 16.88302 99 ASP A O 1
ATOM 539 N N . VAL A 1 100 ? 16.10223 29.49255 4.21255 1.000 15.70836 100 VAL A N 1
ATOM 540 C CA . VAL A 1 100 ? 17.04131 29.40145 5.32634 1.000 15.16927 100 VAL A CA 1
ATOM 541 C C . VAL A 1 100 ? 18.38200 29.91443 4.82430 1.000 15.00968 100 VAL A C 1
ATOM 542 O O . VAL A 1 100 ? 18.81154 29.55891 3.71202 1.000 15.88265 100 VAL A O 1
ATOM 546 N N . TYR A 1 101 ? 19.04612 30.72718 5.64715 1.000 14.13464 101 TYR A N 1
ATOM 547 C CA . TYR A 1 101 ? 20.41865 31.16256 5.41368 1.000 14.58600 101 TYR A CA 1
ATOM 548 C C . TYR A 1 101 ? 21.30577 30.51590 6.45766 1.000 13.67698 101 TYR A C 1
ATOM 549 O O . TYR A 1 101 ? 21.01874 30.60274 7.66359 1.000 14.72182 101 TYR A O 1
ATOM 558 N N . VAL A 1 102 ? 22.38354 29.87914 5.99675 1.000 13.58459 102 VAL A N 1
ATOM 559 C CA . VAL A 1 102 ? 23.38730 29.25435 6.86667 1.000 13.69619 102 VAL A CA 1
ATOM 560 C C . VAL A 1 102 ? 24.68984 30.00225 6.63017 1.000 12.94073 102 VAL A C 1
ATOM 561 O O . VAL A 1 102 ? 25.23626 29.95593 5.51669 1.000 14.35756 102 VAL A O 1
ATOM 565 N N . VAL A 1 103 ? 25.17758 30.72969 7.65120 1.000 12.51427 103 VAL A N 1
ATOM 566 C CA . VAL A 1 103 ? 26.38027 31.56122 7.51465 1.000 12.98290 103 VAL A CA 1
ATOM 567 C C . VAL A 1 103 ? 27.49341 30.88093 8.29522 1.000 13.09366 103 VAL A C 1
ATOM 568 O O . VAL A 1 103 ? 27.36671 30.68306 9.51171 1.000 13.31560 103 VAL A O 1
ATOM 572 N N . PHE A 1 104 ? 28.58329 30.53234 7.60368 1.000 12.69545 104 PHE A N 1
ATOM 573 C CA . PHE A 1 104 ? 29.65826 29.71389 8.16105 1.000 12.71890 104 PHE A CA 1
ATOM 574 C C . PHE A 1 104 ? 30.97735 30.37071 7.77180 1.000 12.60273 104 PHE A C 1
ATOM 575 O O . PHE A 1 104 ? 31.39869 30.27373 6.62049 1.000 13.15834 104 PHE A O 1
ATOM 583 N N . GLY A 1 105 ? 31.59292 31.10427 8.69217 1.000 13.03501 105 GLY A N 1
ATOM 584 C CA . GLY A 1 105 ? 32.82368 31.81302 8.37988 1.000 13.31010 105 GLY A CA 1
ATOM 585 C C . GLY A 1 105 ? 33.52744 32.23524 9.64593 1.000 12.92617 105 GLY A C 1
ATOM 586 O O . GLY A 1 105 ? 33.04838 31.99148 10.75789 1.000 13.37375 105 GLY A O 1
ATOM 587 N N . GLY A 1 106 ? 34.68496 32.88935 9.45596 1.000 13.17837 106 GLY A N 1
ATOM 588 C CA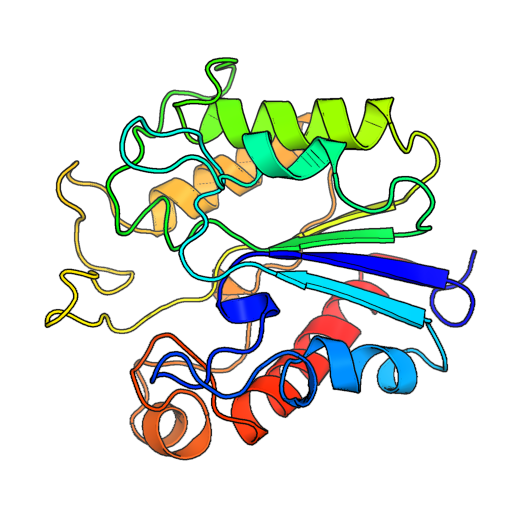 . GLY A 1 106 ? 35.43413 33.48342 10.54238 1.000 13.56928 106 GLY A CA 1
ATOM 589 C C . GLY A 1 106 ? 36.84610 32.95756 10.68985 1.000 13.45319 106 GLY A C 1
ATOM 590 O O . GLY A 1 106 ? 37.67227 33.63348 11.31772 1.000 14.51144 106 GLY A O 1
ATOM 591 N N . VAL A 1 107 ? 37.18037 31.80024 10.10828 1.000 13.58485 107 VAL A N 1
ATOM 592 C CA . VAL A 1 107 ? 38.54894 31.32388 10.28400 1.000 14.24296 107 VAL A CA 1
ATOM 593 C C . VAL A 1 107 ? 39.51753 32.27709 9.59859 1.000 13.77676 107 VAL A C 1
ATOM 594 O O . VAL A 1 107 ? 40.66107 32.43832 10.05438 1.000 14.93438 107 VAL A O 1
ATOM 598 N N . ASN A 1 108 ? 39.10694 32.90775 8.48408 1.000 14.36523 108 ASN A N 1
ATOM 599 C CA . ASN A 1 108 ? 40.01918 33.84682 7.82051 1.000 14.44890 108 ASN A CA 1
ATOM 600 C C . ASN A 1 108 ? 40.14203 35.16506 8.57865 1.000 14.10479 108 ASN A C 1
ATOM 601 O O . ASN A 1 108 ? 41.20625 35.80492 8.54706 1.000 15.12396 108 ASN A O 1
ATOM 606 N N . ASP A 1 109 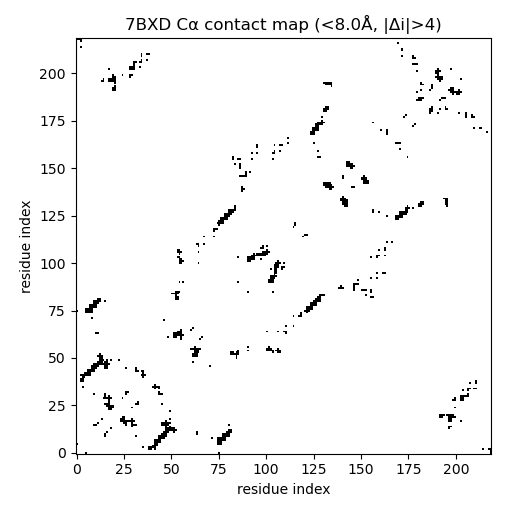? 39.07617 35.60707 9.25689 1.000 13.67548 109 ASP A N 1
ATOM 607 C CA . ASP A 1 109 ? 39.18523 36.79143 10.09529 1.000 13.75199 109 ASP A CA 1
ATOM 608 C C . ASP A 1 109 ? 40.23427 36.57711 11.17616 1.000 13.81356 109 ASP A C 1
ATOM 609 O O . ASP A 1 109 ? 41.02990 37.48676 11.47494 1.000 14.99354 109 ASP A O 1
ATOM 614 N N . PHE A 1 110 ? 40.22789 35.38726 11.80698 1.000 14.32714 110 PHE A N 1
ATOM 615 C CA . PHE A 1 110 ? 41.23641 35.04609 12.79674 1.000 14.34266 110 PHE A CA 1
ATOM 616 C C . PHE A 1 110 ? 42.62072 35.00017 12.14230 1.000 15.35764 110 PHE A C 1
ATOM 617 O O . PHE A 1 110 ? 43.56128 35.65753 12.59158 1.000 16.47746 110 PHE A O 1
ATOM 625 N N A SER A 1 111 ? 42.76790 34.22065 11.06450 0.532 15.85083 111 SER A N 1
ATOM 626 N N B SER A 1 111 ? 42.74998 34.22817 11.06545 0.468 15.52056 111 SER A N 1
ATOM 627 C CA A SER A 1 111 ? 44.09666 33.96360 10.51964 0.532 18.09467 111 SER A CA 1
ATOM 628 C CA B SER A 1 111 ? 44.05848 33.97307 10.48708 0.468 16.89278 111 SER A CA 1
ATOM 629 C C A SER A 1 111 ? 44.69144 35.17716 9.81755 0.532 18.25628 111 SER A C 1
ATOM 630 C C B SER A 1 111 ? 44.67516 35.25236 9.94634 0.468 17.39538 111 SER A C 1
ATOM 631 O O A SER A 1 111 ? 45.92239 35.26898 9.70858 0.532 19.19973 111 SER A O 1
ATOM 632 O O B SER A 1 111 ? 45.88629 35.47775 10.07880 0.468 18.18181 111 SER A O 1
ATOM 637 N N . ARG A 1 112 ? 43.86221 36.09554 9.31596 1.000 18.37030 112 ARG A N 1
ATOM 638 C CA . ARG A 1 112 ? 44.34324 37.27450 8.60519 1.000 19.06163 112 ARG A CA 1
ATOM 639 C C . ARG A 1 112 ? 44.11292 38.56489 9.38509 1.000 18.78115 112 ARG A C 1
ATOM 640 O O . ARG A 1 112 ? 44.09266 39.64376 8.80007 1.000 20.44066 112 ARG A O 1
ATOM 648 N N . ASN A 1 113 ? 43.98542 38.48351 10.71244 1.000 18.36008 113 ASN A N 1
ATOM 649 C CA . ASN A 1 113 ? 44.17655 39.64558 11.57939 1.000 18.30348 113 ASN A CA 1
ATOM 650 C C . ASN A 1 113 ? 43.12735 40.73450 11.35615 1.000 18.64701 113 ASN A C 1
ATOM 651 O O . ASN A 1 113 ? 43.43483 41.91857 11.26889 1.000 20.20960 113 ASN A O 1
ATOM 656 N N . VAL A 1 114 ? 41.87214 40.32554 11.27844 1.000 17.00138 114 VAL A N 1
ATOM 657 C CA . VAL A 1 114 ? 40.77396 41.29970 11.33584 1.000 16.48083 114 VAL A CA 1
ATOM 658 C C . VAL A 1 114 ? 40.65309 41.81341 12.76865 1.000 16.24134 114 VAL A C 1
ATOM 659 O O . VAL A 1 114 ? 40.54681 40.99885 13.70925 1.000 16.00894 114 VAL A O 1
ATOM 663 N N . PRO A 1 115 ? 40.67935 43.12395 12.99418 1.000 16.72019 115 PRO A N 1
ATOM 664 C CA . PRO A 1 115 ? 40.49665 43.63529 14.35921 1.000 17.44218 115 PRO A CA 1
ATOM 665 C C . PRO A 1 115 ? 39.17596 43.15991 14.95420 1.000 16.15223 115 PRO A C 1
ATOM 666 O O . PRO A 1 115 ? 38.14073 43.14289 14.28477 1.000 16.43473 115 PRO A O 1
ATOM 670 N N . LEU A 1 116 ? 39.19261 42.81194 16.23776 1.000 16.06579 116 LEU A N 1
ATOM 671 C CA . LEU A 1 116 ? 37.99658 42.22701 16.83204 1.000 16.24243 116 LEU A CA 1
ATOM 672 C C . LEU A 1 116 ? 36.89676 43.26862 17.03921 1.000 15.61583 116 LEU A C 1
ATOM 673 O O . LEU A 1 116 ? 35.73112 43.01084 16.74412 1.000 16.76035 116 LEU A O 1
ATOM 678 N N . GLY A 1 117 ? 37.25956 44.44481 17.58641 1.000 16.08496 117 GLY A N 1
ATOM 679 C CA . GLY A 1 117 ? 36.30630 45.41479 18.10219 1.000 16.97557 117 GLY A CA 1
ATOM 680 C C . GLY A 1 117 ? 35.66846 44.93871 19.39669 1.000 16.33962 117 GLY A C 1
ATOM 681 O O . GLY A 1 117 ? 36.16805 44.02070 20.06694 1.000 16.76102 117 GLY A O 1
ATOM 682 N N . GLU A 1 118 ? 34.54858 45.58437 19.74289 1.000 17.02583 118 GLU A N 1
ATOM 683 C CA . GLU A 1 118 ? 33.78870 45.28158 20.94821 1.000 17.57946 118 GLU A CA 1
ATOM 684 C C . GLU A 1 118 ? 32.33410 45.05410 20.56329 1.000 15.95967 118 GLU A C 1
ATOM 685 O O . GLU A 1 118 ? 31.86028 45.57106 19.54692 1.000 16.38255 118 GLU A O 1
ATOM 691 N N . LEU A 1 119 ? 31.60184 44.33903 21.42609 1.000 17.34839 119 LEU A N 1
ATOM 692 C CA . LEU A 1 119 ? 30.17340 44.15136 21.20377 1.000 17.42166 119 LEU A CA 1
ATOM 693 C C . LEU A 1 119 ? 29.49176 45.51718 21.14743 1.000 16.98090 119 LEU A C 1
ATOM 694 O O . LEU A 1 119 ? 29.63957 46.34440 22.05345 1.000 19.15295 119 LEU A O 1
ATOM 699 N N . GLY A 1 120 ? 28.73180 45.74441 20.08853 1.000 16.75934 120 GLY A N 1
ATOM 700 C CA . GLY A 1 120 ? 28.10347 47.01614 19.80630 1.000 17.56721 120 GLY A CA 1
ATOM 701 C C . GLY A 1 120 ? 28.75896 47.74064 18.64344 1.000 17.43132 120 GLY A C 1
ATOM 702 O O . GLY A 1 120 ? 28.18043 48.69990 18.10747 1.000 18.58485 120 GLY A O 1
ATOM 703 N N . SER A 1 121 ? 29.94871 47.30658 18.21365 1.000 16.51818 121 SER A N 1
ATOM 704 C CA . SER A 1 121 ? 30.55194 47.85790 17.01232 1.000 16.32473 121 SER A CA 1
ATOM 705 C C . SER A 1 121 ? 29.58440 47.80929 15.84074 1.000 16.38813 121 SER A C 1
ATOM 706 O O . SER A 1 121 ? 28.83792 46.82634 15.64672 1.000 16.99459 121 SER A O 1
ATOM 709 N N . THR A 1 122 ? 29.66490 48.83948 14.99505 1.000 16.42047 122 THR A N 1
ATOM 710 C CA . THR A 1 122 ? 29.04807 48.82039 13.66976 1.000 17.05304 122 THR A CA 1
ATOM 711 C C . THR A 1 122 ? 30.06753 49.08634 12.56654 1.000 17.15984 122 THR A C 1
ATOM 712 O O . THR A 1 122 ? 29.69326 49.41213 11.42649 1.000 19.76692 122 THR A O 1
ATOM 716 N N . ASP A 1 123 ? 31.34496 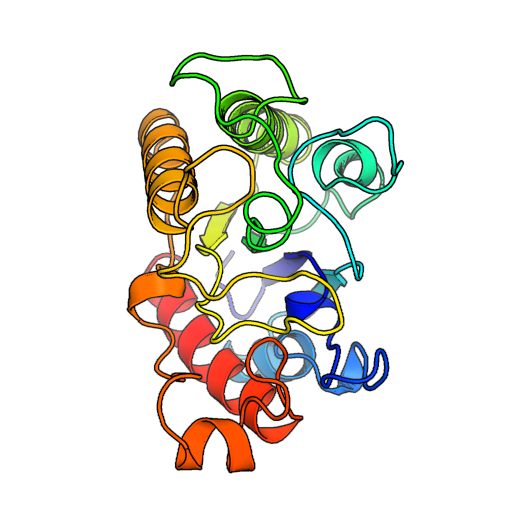48.90344 12.86383 1.000 15.98864 123 ASP A N 1
ATOM 717 C CA . ASP A 1 123 ? 32.38642 49.02038 11.84892 1.000 16.11297 123 ASP A CA 1
ATOM 718 C C . ASP A 1 123 ? 32.53624 47.65752 11.17667 1.000 15.09600 123 ASP A C 1
ATOM 719 O O . ASP A 1 123 ? 32.95363 46.69094 11.81721 1.000 14.89646 123 ASP A O 1
ATOM 724 N N . ALA A 1 124 ? 32.17151 47.56805 9.89193 1.000 15.06885 124 ALA A N 1
ATOM 725 C CA . ALA A 1 124 ? 32.27111 46.30560 9.16719 1.000 15.99062 124 ALA A CA 1
ATOM 726 C C . ALA A 1 124 ? 33.70790 45.87071 8.90360 1.000 15.04598 124 ALA A C 1
ATOM 727 O O . ALA A 1 124 ? 33.90250 44.76282 8.38514 1.000 15.60300 124 ALA A O 1
ATOM 729 N N . HIS A 1 125 ? 34.70198 46.68580 9.26399 1.000 15.19269 125 HIS A N 1
ATOM 730 C CA . HIS A 1 125 ? 36.09727 46.25804 9.30126 1.000 16.46783 125 HIS A CA 1
ATOM 731 C C . HIS A 1 125 ? 36.47126 45.56884 10.61266 1.000 16.29527 125 HIS A C 1
ATOM 732 O O . HIS A 1 125 ? 37.57814 45.02615 10.70490 1.000 18.46486 125 HIS A O 1
ATOM 739 N N . GLU A 1 126 ? 35.62558 45.63291 11.64423 1.000 14.44692 126 GLU A N 1
ATOM 740 C CA . GLU A 1 126 ? 35.86464 44.91392 12.88857 1.000 14.54061 126 GLU A CA 1
ATOM 741 C C . GLU A 1 126 ? 35.00874 43.65300 12.87570 1.000 14.34058 126 GLU A C 1
ATOM 742 O O . GLU A 1 126 ? 33.92513 43.63866 12.29184 1.000 14.27852 126 GLU A O 1
ATOM 748 N N . PHE A 1 127 ? 35.48427 42.58700 13.52711 1.000 14.15002 127 PHE A N 1
ATOM 749 C CA . PHE A 1 127 ? 34.72226 41.34693 13.49284 1.000 13.79837 127 PHE A CA 1
ATOM 750 C C . PHE A 1 127 ? 33.34137 41.51262 14.11026 1.000 13.50410 127 PHE A C 1
ATOM 751 O O . PHE A 1 127 ? 32.34103 41.05283 13.54053 1.000 13.72288 127 PHE A O 1
ATOM 759 N N . TYR A 1 128 ? 33.26598 42.11864 15.30379 1.000 13.87658 128 TYR A N 1
ATOM 760 C CA . TYR A 1 128 ? 31.94629 42.33463 15.92229 1.000 13.93650 128 TYR A CA 1
ATOM 761 C C . TYR A 1 128 ? 31.03122 43.10107 14.98524 1.000 13.74874 128 TYR A C 1
ATOM 762 O O . TYR A 1 128 ? 29.83252 42.79667 14.88168 1.000 14.70977 128 TYR A O 1
ATOM 771 N N . GLY A 1 129 ? 31.54983 44.15785 14.35648 1.000 13.56350 129 GLY A N 1
ATOM 772 C CA . GLY A 1 129 ? 30.71741 44.98819 13.50725 1.000 14.14262 129 GLY A CA 1
ATOM 773 C C . GLY A 1 129 ? 30.30848 44.29867 12.22788 1.000 14.00447 129 GLY A C 1
ATOM 774 O O . GLY A 1 129 ? 29.20195 44.52997 11.72345 1.000 14.32892 129 GLY A O 1
ATOM 775 N N . ALA A 1 130 ? 31.17633 43.43896 11.67663 1.000 13.43266 130 ALA A N 1
ATOM 776 C CA . ALA A 1 130 ? 30.82730 42.71194 10.46974 1.000 13.20832 130 ALA A CA 1
ATOM 777 C C . ALA A 1 130 ? 29.74161 41.67316 10.73094 1.000 12.95632 130 ALA A C 1
ATOM 778 O O . ALA A 1 130 ? 28.82550 41.49795 9.90315 1.000 13.68977 130 ALA A O 1
ATOM 780 N N . VAL A 1 131 ? 29.85137 40.92271 11.83725 1.000 13.12817 131 VAL A N 1
ATOM 781 C CA . VAL A 1 131 ? 28.80629 39.95766 12.16172 1.000 13.05982 131 VAL A CA 1
ATOM 782 C C . VAL A 1 131 ? 27.48228 40.68866 12.36643 1.000 13.07921 131 VAL A C 1
ATOM 783 O O . VAL A 1 131 ? 26.42195 40.25181 11.90074 1.000 13.56217 131 VAL A O 1
ATOM 787 N N . ASP A 1 132 ? 27.52400 41.82392 13.07963 1.000 13.27246 132 ASP A N 1
ATOM 788 C CA . ASP A 1 132 ? 26.33039 42.64060 13.28278 1.000 13.79967 132 ASP A CA 1
ATOM 789 C C . ASP A 1 132 ? 25.73276 43.06782 11.94463 1.000 13.53030 132 ASP A C 1
ATOM 790 O O . ASP A 1 132 ? 24.51547 42.97082 11.73337 1.000 14.22563 132 ASP A O 1
ATOM 795 N N . TYR A 1 133 ? 26.57650 43.55934 11.03480 1.000 14.21702 133 TYR A N 1
ATOM 796 C CA . TYR A 1 133 ? 26.08862 43.94260 9.70324 1.000 14.66180 133 TYR A CA 1
ATOM 797 C C . TYR A 1 133 ? 25.39924 42.78149 9.00936 1.000 13.74824 133 TYR A C 1
ATOM 798 O O . TYR A 1 133 ? 24.34019 42.95880 8.39358 1.000 14.24190 133 TYR A O 1
ATOM 807 N N . LEU A 1 134 ? 26.02116 41.59669 9.01720 1.000 13.96477 134 LEU A N 1
ATOM 808 C CA . LEU A 1 134 ? 25.41688 40.47272 8.30317 1.000 14.06541 134 LEU A CA 1
ATOM 809 C C . LEU A 1 134 ? 24.04039 40.15536 8.84773 1.000 13.57698 134 LEU A C 1
ATOM 810 O O . LEU A 1 134 ? 23.10221 39.91155 8.08198 1.000 14.37731 134 LEU A O 1
ATOM 815 N N . ILE A 1 135 ? 23.87881 40.12202 10.17935 1.000 13.18777 135 ILE A N 1
ATOM 816 C CA . ILE A 1 135 ? 22.58172 39.73592 10.71535 1.000 13.34726 135 ILE A CA 1
ATOM 817 C C . ILE A 1 135 ? 21.53116 40.78268 10.37237 1.000 13.70842 135 ILE A C 1
ATOM 818 O O . ILE A 1 135 ? 20.42016 40.44402 9.92646 1.000 14.69578 135 ILE A O 1
ATOM 823 N N . ARG A 1 136 ? 21.87517 42.06490 10.54374 1.000 14.22920 136 ARG A N 1
ATOM 824 C CA . ARG A 1 136 ? 20.90956 43.12312 10.21590 1.000 15.19623 136 ARG A CA 1
ATOM 825 C C . ARG A 1 136 ? 20.54140 43.07696 8.74087 1.000 14.12209 136 ARG A C 1
ATOM 826 O O . ARG A 1 136 ? 19.37433 43.29254 8.36191 1.000 15.08460 136 ARG A O 1
ATOM 834 N N . THR A 1 137 ? 21.54023 42.85617 7.88232 1.000 14.21350 137 THR A N 1
ATOM 835 C CA . THR A 1 137 ? 21.32084 43.06611 6.45212 1.000 14.74101 137 THR A CA 1
ATOM 836 C C . THR A 1 137 ? 20.66165 41.84062 5.81402 1.000 14.60766 137 THR A C 1
ATOM 837 O O . THR A 1 137 ? 19.81192 41.96877 4.91713 1.000 15.61754 137 THR A O 1
ATOM 841 N N . ILE A 1 138 ? 21.02691 40.63053 6.26311 1.000 13.96910 138 ILE A N 1
ATOM 842 C CA . ILE A 1 138 ? 20.28847 39.44500 5.82987 1.000 14.05694 138 ILE A CA 1
ATOM 843 C C . ILE A 1 138 ? 18.82139 39.60732 6.19801 1.000 14.73008 138 ILE A C 1
ATOM 844 O O . ILE A 1 138 ? 17.92452 39.30279 5.39534 1.000 15.54932 138 ILE A O 1
ATOM 849 N N . THR A 1 139 ? 18.54711 40.09076 7.42002 1.000 14.78275 139 THR A N 1
ATOM 850 C CA . THR A 1 139 ? 17.16551 40.22917 7.84327 1.000 15.30685 139 THR A CA 1
ATOM 851 C C . THR A 1 139 ? 16.44148 41.27506 7.00193 1.000 15.54857 139 THR A C 1
ATOM 852 O O . THR A 1 139 ? 15.27943 41.08344 6.62702 1.000 16.39172 139 THR A O 1
ATOM 856 N N . ALA A 1 140 ? 17.12911 42.36834 6.65430 1.000 15.96756 140 ALA A N 1
ATOM 857 C CA . ALA A 1 140 ? 16.48899 43.40704 5.85222 1.000 16.43615 140 ALA A CA 1
ATOM 858 C C . ALA A 1 140 ? 16.12859 42.89537 4.46673 1.000 16.38953 140 ALA A C 1
ATOM 859 O O . ALA A 1 140 ? 15.06969 43.25657 3.93210 1.000 17.97806 140 ALA A O 1
ATOM 861 N N . ARG A 1 141 ? 16.99698 42.08326 3.85562 1.000 15.56850 141 ARG A N 1
ATOM 862 C CA . ARG A 1 141 ? 16.75856 41.66954 2.48460 1.000 16.41017 141 ARG A CA 1
ATOM 863 C C . ARG A 1 141 ? 15.95081 40.38189 2.40463 1.000 16.58232 141 ARG A C 1
ATOM 864 O O . ARG A 1 141 ? 15.36992 40.08495 1.35664 1.000 17.71946 141 ARG A O 1
ATOM 872 N N . SER A 1 142 ? 15.88664 39.61447 3.49518 1.000 16.24021 142 SER A N 1
ATOM 873 C CA . SER A 1 142 ? 15.22913 38.30655 3.52321 1.000 16.43569 142 SER A CA 1
ATOM 874 C C . SER A 1 142 ? 14.45445 38.20326 4.83269 1.000 17.79176 142 SER A C 1
ATOM 875 O O . SER A 1 142 ? 14.76213 37.36292 5.67909 1.000 18.12900 142 SER A O 1
ATOM 878 N N . PRO A 1 143 ? 13.43901 39.07197 5.02485 1.000 20.03655 143 PRO A N 1
ATOM 879 C CA . PRO A 1 143 ? 12.82921 39.25625 6.34439 1.000 21.17933 143 PRO A CA 1
ATOM 880 C C . PRO A 1 143 ? 12.05805 38.06996 6.87045 1.000 19.60070 143 PRO A C 1
ATOM 881 O O . PRO A 1 143 ? 11.80201 38.03699 8.08000 1.000 21.09316 143 PRO A O 1
ATOM 885 N N . GLN A 1 144 ? 11.64648 37.12642 6.01849 1.000 17.48917 144 GLN A N 1
ATOM 886 C CA . GLN A 1 144 ? 10.93629 35.93717 6.45487 1.000 17.59774 144 GLN A CA 1
ATOM 887 C C . GLN A 1 144 ? 11.80565 34.69838 6.52982 1.000 17.02532 144 GLN A C 1
ATOM 888 O O . GLN A 1 144 ? 11.32266 33.65549 6.98075 1.000 18.57717 144 GLN A O 1
ATOM 894 N N . ALA A 1 145 ? 13.06579 34.78001 6.11905 1.000 16.66799 145 ALA A N 1
ATOM 895 C CA . ALA A 1 145 ? 13.91698 33.60125 6.15388 1.000 16.68638 145 ALA A CA 1
ATOM 896 C C . ALA A 1 145 ? 14.35886 33.29146 7.58625 1.000 16.11187 145 ALA A C 1
ATOM 897 O O . ALA A 1 145 ? 14.38694 34.16141 8.47840 1.000 17.56478 145 ALA A O 1
ATOM 899 N N . LYS A 1 146 ? 14.70576 32.02104 7.81202 1.000 15.44824 146 LYS A N 1
ATOM 900 C CA . LYS A 1 146 ? 15.39622 31.63026 9.03544 1.000 15.50673 146 LYS A CA 1
ATOM 901 C C . LYS A 1 146 ? 16.88950 31.83495 8.80671 1.000 15.46099 146 LYS A C 1
ATOM 902 O O . LYS A 1 146 ? 17.38310 31.67780 7.68385 1.000 17.83177 146 LYS A O 1
ATOM 908 N N . LEU A 1 147 ? 17.59635 32.20436 9.85055 1.000 14.44246 147 LEU A N 1
ATOM 909 C CA . LEU A 1 147 ? 19.03689 32.46281 9.79532 1.000 13.52241 147 LEU A CA 1
ATOM 910 C C . LEU A 1 147 ? 19.71592 31.66651 10.89112 1.000 13.24797 147 LEU A C 1
ATOM 911 O O . LEU A 1 147 ? 19.33116 31.74933 12.07196 1.000 13.99591 147 LEU A O 1
ATOM 916 N N . VAL A 1 148 ? 20.74164 30.90660 10.50697 1.000 13.34385 148 VAL A N 1
ATOM 917 C CA . VAL A 1 148 ? 21.50410 30.08042 11.43878 1.000 13.60447 148 VAL A CA 1
ATOM 918 C C . VAL A 1 148 ? 22.97448 30.37565 11.17031 1.000 12.86031 148 VAL A C 1
ATOM 919 O O . VAL A 1 148 ? 23.41998 30.31965 10.01259 1.000 13.88815 148 VAL A O 1
ATOM 923 N N . PHE A 1 149 ? 23.73536 30.65248 12.22387 1.000 12.23680 149 PHE A N 1
ATOM 924 C CA . PHE A 1 149 ? 25.18269 30.79873 12.08807 1.000 12.43363 149 PHE A CA 1
ATOM 925 C C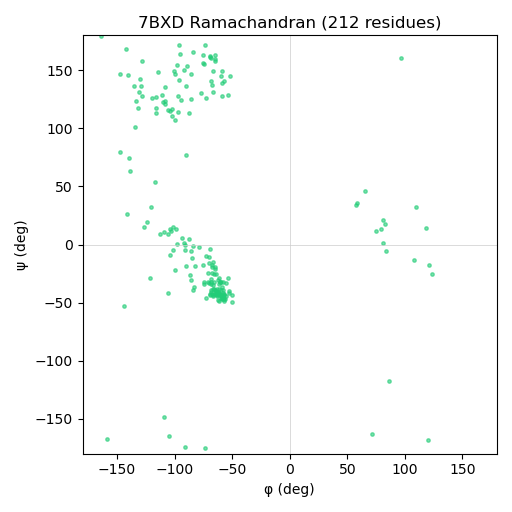 . PHE A 1 149 ? 25.84444 29.49659 12.52273 1.000 11.93913 149 PHE A C 1
ATOM 926 O O . PHE A 1 149 ? 25.37387 28.81332 13.43669 1.000 13.47185 149 PHE A O 1
ATOM 934 N N . MET A 1 150 ? 26.96681 29.16912 11.88087 1.000 12.48960 150 MET A N 1
ATOM 935 C CA . MET A 1 150 ? 27.81025 28.05451 12.30243 1.000 12.81468 150 MET A CA 1
ATOM 936 C C . MET A 1 150 ? 29.18284 28.60018 12.63383 1.000 12.74250 150 MET A C 1
ATOM 937 O O . MET A 1 150 ? 29.79309 29.30344 11.82796 1.000 13.42724 150 MET A O 1
ATOM 942 N N . THR A 1 151 ? 29.66222 28.31441 13.83414 1.000 12.71490 151 THR A N 1
ATOM 943 C CA . THR A 1 151 ? 30.97213 28.82111 14.23380 1.000 12.66204 151 THR A CA 1
ATOM 944 C C . THR A 1 151 ? 32.06923 28.16647 13.39149 1.000 12.79829 151 THR A C 1
ATOM 945 O O . THR A 1 151 ? 31.92136 27.02001 12.94907 1.000 13.49771 151 THR A O 1
ATOM 949 N N . PRO A 1 152 ? 33.17087 28.88303 13.15171 1.000 12.84081 152 PRO A N 1
ATOM 950 C CA . PRO A 1 152 ? 34.22086 28.35628 12.26555 1.000 13.53344 152 PRO A CA 1
ATOM 951 C C . PRO A 1 152 ? 34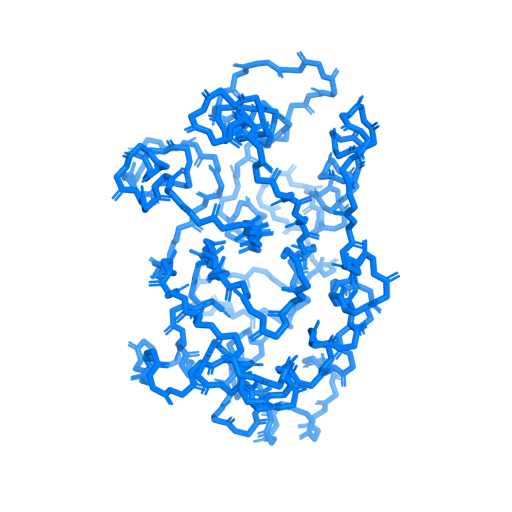.91203 27.15806 12.87335 1.000 12.76347 152 PRO A C 1
ATOM 952 O O . PRO A 1 152 ? 35.24605 27.14553 14.06989 1.000 13.94494 152 PRO A O 1
ATOM 956 N N . CYS A 1 153 ? 35.15328 26.12843 12.03036 1.000 13.25280 153 CYS A N 1
ATOM 957 C CA . CYS A 1 153 ? 35.80737 24.92685 12.53470 1.000 12.92907 153 CYS A CA 1
ATOM 958 C C . CYS A 1 153 ? 37.24021 25.21767 12.97972 1.000 12.45401 153 CYS A C 1
ATOM 959 O O . CYS A 1 153 ? 37.90259 26.15272 12.50968 1.000 13.21076 153 CYS A O 1
ATOM 962 N N . LYS A 1 154 ? 37.75155 24.34734 13.85027 1.000 12.89819 154 LYS A N 1
ATOM 963 C CA . LYS A 1 154 ? 39.15437 24.41663 14.24241 1.000 12.94376 154 LYS A CA 1
ATOM 964 C C . LYS A 1 154 ? 40.08218 24.05012 13.07956 1.000 12.94718 154 LYS A C 1
ATOM 965 O O . LYS A 1 154 ? 39.69922 23.39043 12.09991 1.000 13.47663 154 LYS A O 1
ATOM 971 N N . THR A 1 155 ? 41.33228 24.47882 13.23318 1.000 13.15893 155 THR A N 1
ATOM 972 C CA . THR A 1 155 ? 42.41083 24.17539 12.30726 1.000 13.59934 155 THR A CA 1
ATOM 973 C C . THR A 1 155 ? 43.66623 23.90459 13.11403 1.000 14.18729 155 THR A C 1
ATOM 974 O O . THR A 1 155 ? 43.91599 24.53067 14.15385 1.000 14.58453 155 THR A O 1
ATOM 978 N N . SER A 1 156 ? 44.48186 22.99044 12.60823 1.000 15.24665 156 SER A N 1
ATOM 979 C CA . SER A 1 156 ? 45.80302 22.77265 13.17935 1.000 17.04697 156 SER A CA 1
ATOM 980 C C . SER A 1 156 ? 46.86000 23.67974 12.57477 1.000 17.71397 156 SER A C 1
ATOM 981 O O . SER A 1 156 ? 48.03545 23.53607 12.91489 1.000 20.39174 156 SER A O 1
ATOM 984 N N . GLY A 1 157 ? 46.46695 24.60127 11.70162 1.000 17.78476 157 GLY A N 1
ATOM 985 C CA . GLY A 1 157 ? 47.35555 25.58541 11.12716 1.000 19.31487 157 GLY A CA 1
ATOM 986 C C . GLY A 1 157 ? 47.87274 25.17784 9.75283 1.000 20.57440 157 GLY A C 1
ATOM 987 O O . GLY A 1 157 ? 47.88191 24.00451 9.36269 1.000 21.86448 157 GLY A O 1
ATOM 988 N N . LYS A 1 158 ? 48.34326 26.17484 9.01722 1.000 21.32443 158 LYS A N 1
ATOM 989 C CA . LYS A 1 158 ? 48.97305 25.91473 7.72630 1.000 23.13792 158 LYS A CA 1
ATOM 990 C C . LYS A 1 158 ? 50.03479 27.01052 7.59766 1.000 25.45638 158 LYS A C 1
ATOM 991 O O . LYS A 1 158 ? 49.84656 28.05044 6.97751 1.000 26.21516 158 LYS A O 1
ATOM 997 N N . HIS A 1 159 ? 51.16261 26.78964 8.27481 1.000 27.56032 159 HIS A N 1
ATOM 998 C CA . HIS A 1 159 ? 52.13044 27.86486 8.46179 1.000 30.89473 159 HIS A CA 1
ATOM 999 C C . HIS A 1 159 ? 52.80034 28.28912 7.17184 1.000 32.34437 159 HIS A C 1
ATOM 1000 O O . HIS A 1 159 ? 53.27040 29.42555 7.08194 1.000 32.31790 159 HIS A O 1
ATOM 1007 N N . GLU A 1 160 ? 52.86358 27.40578 6.17034 1.000 32.74076 160 GLU A N 1
ATOM 1008 C CA . GLU A 1 160 ? 53.43386 27.82881 4.89560 1.000 34.02996 160 GLU A CA 1
ATOM 1009 C C . GLU A 1 160 ? 52.55846 28.86296 4.20460 1.000 33.60553 160 GLU A C 1
ATOM 1010 O O . GLU A 1 160 ? 53.02778 29.55161 3.28856 1.000 34.23862 160 GLU A O 1
ATOM 1016 N N . LYS A 1 161 ? 51.29550 28.96958 4.61357 1.000 33.17809 161 LYS A N 1
ATOM 1017 C CA . LYS A 1 161 ? 50.41889 30.05670 4.22338 1.000 33.70654 161 LYS A CA 1
ATOM 1018 C C . LYS A 1 161 ? 50.23462 31.06526 5.34187 1.000 32.55246 161 LYS A C 1
ATOM 1019 O O . LYS A 1 161 ? 49.35462 31.91828 5.24024 1.000 32.05448 161 LYS A O 1
ATOM 1025 N N . ASP A 1 162 ? 51.06366 31.00250 6.39122 1.000 31.60736 162 ASP A N 1
ATOM 1026 C CA . ASP A 1 162 ? 50.96916 31.92989 7.53287 1.000 31.41097 162 ASP A CA 1
ATOM 1027 C C . ASP A 1 162 ? 49.59773 31.86634 8.21558 1.000 28.49844 162 ASP A C 1
ATOM 1028 O O . ASP A 1 162 ? 49.08295 32.86990 8.71571 1.000 28.94347 162 ASP A O 1
ATOM 1033 N N . ILE A 1 163 ? 49.00877 30.67966 8.26707 1.000 25.17569 163 ILE A N 1
ATOM 1034 C CA . ILE A 1 163 ? 47.72171 30.47073 8.93092 1.000 21.88335 163 ILE A CA 1
ATOM 1035 C C . ILE A 1 163 ? 47.99137 29.82228 10.28901 1.000 19.49309 163 ILE A C 1
ATOM 1036 O O . ILE A 1 163 ? 48.49204 28.68956 10.32671 1.000 18.94423 163 ILE A O 1
ATOM 1041 N N . PRO A 1 164 ? 47.66090 30.47343 11.40446 1.000 18.93797 164 PRO A N 1
ATOM 1042 C CA . PRO A 1 164 ? 47.89667 29.86781 12.72523 1.000 19.22956 164 PRO A CA 1
ATOM 1043 C C . PRO A 1 164 ? 46.89960 28.75705 13.02834 1.000 17.80380 164 PRO A C 1
ATOM 1044 O O . PRO A 1 164 ? 45.78746 28.70988 12.48359 1.000 18.26051 164 PRO A O 1
ATOM 1048 N N . ALA A 1 165 ? 47.31605 27.83645 13.90057 1.000 17.30168 165 ALA A N 1
ATOM 1049 C CA . ALA A 1 165 ? 46.37548 26.87873 14.46759 1.000 16.77991 165 ALA A CA 1
ATOM 1050 C C . ALA A 1 165 ? 45.41550 27.59364 15.41580 1.000 16.01374 165 ALA A C 1
ATOM 1051 O O . ALA A 1 165 ? 45.69162 28.68063 15.92668 1.000 15.87653 165 ALA A O 1
ATOM 1053 N N . SER A 1 166 ? 44.29296 26.93637 15.71225 1.000 15.37302 166 SER A N 1
ATOM 1054 C CA . SER A 1 166 ? 43.22704 27.61523 16.45834 1.000 16.79469 166 SER A CA 1
ATOM 1055 C C . SER A 1 166 ? 43.68611 28.08016 17.81510 1.000 18.93697 166 SER A C 1
ATOM 1056 O O . SER A 1 166 ? 43.16277 29.09504 18.34543 1.000 19.94253 166 SER A O 1
ATOM 1059 N N . ASP A 1 167 ? 44.61414 27.32448 18.42638 1.000 19.71299 167 ASP A N 1
ATOM 1060 C CA . ASP A 1 167 ? 45.07739 27.65458 19.76257 1.000 21.35596 167 ASP A CA 1
ATOM 1061 C C . ASP A 1 167 ? 46.29098 28.57756 19.78873 1.000 20.14460 167 ASP A C 1
ATOM 1062 O O . ASP A 1 167 ? 46.69915 28.99672 20.88374 1.000 21.88975 167 ASP A O 1
ATOM 1067 N N . GLU A 1 168 ? 46.85731 28.90497 18.62425 1.000 17.55179 168 GLU A N 1
ATOM 1068 C CA . GLU A 1 168 ? 47.95812 29.85407 18.51812 1.000 16.87547 168 GLU A CA 1
ATOM 1069 C C . GLU A 1 168 ? 47.42707 31.28480 18.46862 1.000 16.92717 168 GLU A C 1
ATOM 1070 O O . GLU A 1 168 ? 46.24132 31.53021 18.20836 1.000 19.10042 168 GLU A O 1
ATOM 1076 N N . LEU A 1 169 ? 48.31683 32.25570 18.67034 1.000 16.04789 169 LEU A N 1
ATOM 1077 C CA . LEU A 1 169 ? 47.93593 33.65508 18.56476 1.000 16.32108 169 LEU A CA 1
ATOM 1078 C C . LEU A 1 169 ? 48.13444 34.13765 17.14340 1.000 16.72992 169 LEU A C 1
ATOM 1079 O O . LEU A 1 169 ? 49.17210 33.86129 16.52183 1.000 18.43750 169 LEU A O 1
ATOM 1084 N N . ASN A 1 170 ? 47.16135 34.88311 16.63946 1.000 16.12767 170 ASN A N 1
ATOM 1085 C CA . ASN A 1 170 ? 47.36275 35.61216 15.39479 1.000 17.02968 170 ASN A CA 1
ATOM 1086 C C . ASN A 1 170 ? 48.27005 36.81564 15.65082 1.000 17.27228 170 ASN A C 1
ATOM 1087 O O . ASN A 1 170 ? 48.80155 37.00197 16.75162 1.000 17.66395 170 ASN A O 1
ATOM 1092 N N . HIS A 1 171 ? 48.47407 37.64000 14.62171 1.000 18.70835 171 HIS A N 1
ATOM 1093 C CA . HIS A 1 171 ? 49.38333 38.77855 14.78555 1.000 19.87274 171 HIS A CA 1
ATOM 1094 C C . HIS A 1 171 ? 48.78556 39.88404 15.66107 1.000 19.97683 171 HIS A C 1
ATOM 1095 O O . HIS A 1 171 ? 49.49945 40.81932 16.04685 1.000 22.05111 171 HIS A O 1
ATOM 1102 N N . LEU A 1 172 ? 47.49982 39.79784 15.98533 1.000 19.80065 172 LEU A N 1
ATOM 1103 C CA . LEU A 1 172 ? 46.87955 40.71726 16.93436 1.000 20.12622 172 LEU A CA 1
ATOM 1104 C C . LEU A 1 172 ? 46.91208 40.19289 18.36373 1.000 21.31472 172 LEU A C 1
ATOM 1105 O O . LEU A 1 172 ? 46.36169 40.84058 19.26875 1.000 23.33982 172 LEU A O 1
ATOM 1110 N N . GLY A 1 173 ? 47.49585 39.02613 18.59670 1.000 19.41294 173 GLY A N 1
ATOM 1111 C CA . GLY A 1 173 ? 47.54189 38.49812 19.95045 1.000 19.64812 173 GLY A CA 1
ATOM 1112 C C . GLY A 1 173 ? 46.26410 37.80635 20.38782 1.000 19.07401 173 GLY A C 1
ATOM 1113 O O . GLY A 1 173 ? 46.05661 37.61896 21.59647 1.000 20.38591 173 GLY A O 1
ATOM 1114 N N . LEU A 1 174 ? 45.43687 37.37688 19.44793 1.000 17.37881 174 LEU A N 1
ATOM 1115 C CA . LEU A 1 174 ? 44.15595 36.74663 19.74232 1.000 16.56956 174 LEU A CA 1
ATOM 1116 C C . LEU A 1 174 ? 44.17475 35.29321 19.28233 1.000 15.64796 174 LEU A C 1
ATOM 1117 O O . LEU A 1 174 ? 44.80973 34.95437 18.28849 1.000 16.57612 174 LEU A O 1
ATOM 1122 N N . THR A 1 175 ? 43.43983 34.43234 19.98905 1.000 16.58705 175 THR A N 1
ATOM 1123 C CA . THR A 1 175 ? 43.21210 33.07924 19.47247 1.000 17.63599 175 THR A CA 1
ATOM 1124 C C . THR A 1 175 ? 41.86861 33.02415 18.73999 1.000 15.80572 175 THR A C 1
ATOM 1125 O O . THR A 1 175 ? 41.05025 33.96415 18.76562 1.000 15.60919 175 THR A O 1
ATOM 1129 N N . GLN A 1 176 ?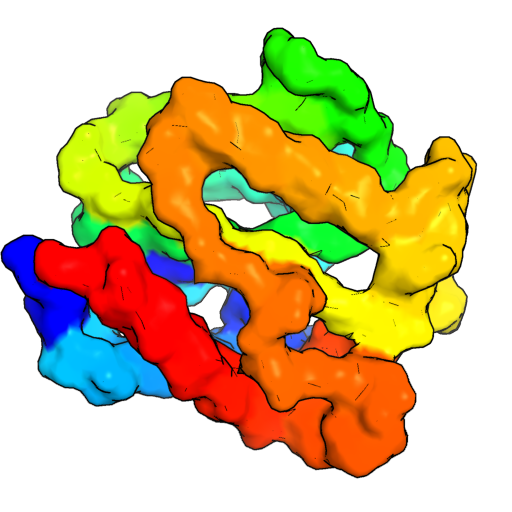 41.62040 31.89069 18.07759 1.000 14.96921 176 GLN A N 1
ATOM 1130 C CA . GLN A 1 176 ? 40.36355 31.76063 17.35520 1.000 14.23417 176 GLN A CA 1
ATOM 1131 C C . GLN A 1 176 ? 39.16739 31.83464 18.28968 1.000 13.64799 176 GLN A C 1
ATOM 1132 O O . GLN A 1 176 ? 38.08701 32.27939 17.88083 1.000 14.11068 176 GLN A O 1
ATOM 1138 N N . ALA A 1 177 ? 39.33062 31.37890 19.53250 1.000 13.90724 177 ALA A N 1
ATOM 1139 C CA . ALA A 1 177 ? 38.23764 31.41180 20.49725 1.000 14.46510 177 ALA A CA 1
ATOM 1140 C C . ALA A 1 177 ? 37.69809 32.81169 20.71683 1.000 13.81226 177 ALA A C 1
ATOM 1141 O O . ALA A 1 177 ? 36.49989 32.96104 20.98710 1.000 14.31085 177 ALA A O 1
ATOM 1143 N N . ALA A 1 178 ? 38.54402 33.86021 20.62083 1.000 14.02685 178 ALA A N 1
ATOM 1144 C CA . ALA A 1 178 ? 38.04220 35.22467 20.79479 1.000 14.53445 178 ALA A CA 1
ATOM 1145 C C . ALA A 1 178 ? 37.04540 35.56541 19.69066 1.000 13.43865 178 ALA A C 1
ATOM 1146 O O . ALA A 1 178 ? 36.05925 36.28649 19.92692 1.000 14.34594 178 ALA A O 1
ATOM 1148 N N . TYR A 1 179 ? 37.33974 35.13891 18.44864 1.000 13.38725 179 TYR A N 1
ATOM 1149 C CA . TYR A 1 179 ? 36.43219 35.38003 17.33458 1.000 13.30776 179 TYR A CA 1
ATOM 1150 C C . TYR A 1 179 ? 35.14458 34.56968 17.50915 1.000 13.09052 179 TYR A C 1
ATOM 1151 O O . TYR A 1 179 ? 34.04015 35.07614 17.24368 1.000 13.58930 179 TYR A O 1
ATOM 1160 N N . VAL A 1 180 ? 35.25929 33.31042 17.93409 1.000 12.96913 180 VAL A N 1
ATOM 1161 C CA . VAL A 1 180 ? 34.06592 32.50529 18.18358 1.000 12.64965 180 VAL A CA 1
ATOM 1162 C C . VAL A 1 180 ? 33.18301 33.16808 19.23501 1.000 13.06462 180 VAL A C 1
ATOM 1163 O O . VAL A 1 180 ? 31.96267 33.27341 19.06792 1.000 13.32185 180 VAL A O 1
ATOM 1167 N N . ARG A 1 181 ? 33.78192 33.62521 20.33827 1.000 13.23034 181 ARG A N 1
ATOM 1168 C CA . ARG A 1 181 ? 32.99864 34.27104 21.39374 1.000 13.72207 181 ARG A CA 1
ATOM 1169 C C . ARG A 1 181 ? 32.31024 35.49977 20.85562 1.000 13.33170 181 ARG A C 1
ATOM 1170 O O . ARG A 1 181 ? 31.14548 35.76545 21.18370 1.000 14.06589 181 ARG A O 1
ATOM 1178 N N . ALA A 1 182 ? 33.01882 36.29399 20.04983 1.000 12.99953 182 ALA A N 1
ATOM 1179 C CA . ALA A 1 182 ? 32.39687 37.50294 19.48946 1.000 13.58914 182 ALA A CA 1
ATOM 1180 C C . ALA A 1 182 ? 31.17256 37.12446 18.64818 1.000 13.05884 182 ALA A C 1
ATOM 1181 O O . ALA A 1 182 ? 30.10691 37.75534 18.74017 1.000 13.91006 182 ALA A O 1
ATOM 1183 N N . MET A 1 183 ? 31.31400 36.10516 17.79167 1.000 13.00988 183 MET A N 1
ATOM 1184 C CA . MET A 1 183 ? 30.18951 35.65385 16.97749 1.000 12.91074 183 MET A CA 1
ATOM 1185 C C . MET A 1 183 ? 29.02520 35.23988 17.85236 1.000 12.85061 183 MET A C 1
ATOM 1186 O O . MET A 1 183 ? 27.87615 35.61240 17.58638 1.000 13.58809 183 MET A O 1
ATOM 1191 N N . LEU A 1 184 ? 29.30209 34.46062 18.90351 1.000 13.23106 184 LEU A N 1
ATOM 1192 C CA . LEU A 1 184 ? 28.22483 34.02331 19.78784 1.000 12.94839 184 LEU A CA 1
ATOM 1193 C C . LEU A 1 184 ? 27.53236 35.20465 20.46583 1.000 12.76630 184 LEU A C 1
ATOM 1194 O O . LEU A 1 184 ? 26.30401 35.18530 20.67182 1.000 13.30269 184 LEU A O 1
ATOM 1199 N N . GLU A 1 185 ? 28.29155 36.22900 20.86447 1.000 12.86188 185 GLU A N 1
ATOM 1200 C CA . GLU A 1 185 ? 27.68686 37.37970 21.54298 1.000 13.02992 185 GLU A CA 1
ATOM 1201 C C . GLU A 1 185 ? 26.79456 38.17882 20.59258 1.000 12.69080 185 GLU A C 1
ATOM 1202 O O . GLU A 1 185 ? 25.71609 38.64367 20.99564 1.000 13.35301 185 GLU A O 1
ATOM 1208 N N . VAL A 1 186 ? 27.22501 38.37519 19.33028 1.000 12.57853 186 VAL A N 1
ATOM 1209 C CA . VAL A 1 186 ? 26.37290 39.11232 18.40215 1.000 12.67123 186 VAL A CA 1
ATOM 1210 C C . VAL A 1 186 ? 25.14355 38.27321 18.07019 1.000 12.52188 186 VAL A C 1
ATOM 1211 O O . VAL A 1 186 ? 24.01273 38.78719 17.97481 1.000 13.08352 186 VAL A O 1
ATOM 1215 N N . CYS A 1 187 ? 25.33344 36.96654 17.84129 1.000 12.94830 187 CYS A N 1
ATOM 1216 C CA . CYS A 1 187 ? 24.17790 36.11397 17.61045 1.000 12.99727 187 CYS A CA 1
ATOM 1217 C C . CYS A 1 187 ? 23.19412 36.19388 18.77581 1.000 12.67981 187 CYS A C 1
ATOM 1218 O O . CYS A 1 187 ? 21.97049 36.26488 18.57065 1.000 13.05341 187 CYS A O 1
ATOM 1221 N N . ASP A 1 188 ? 23.70405 36.17631 20.01137 1.000 12.89635 188 ASP A N 1
ATOM 1222 C CA . ASP A 1 188 ? 22.81267 36.29880 21.16350 1.000 13.11262 188 ASP A CA 1
ATOM 1223 C C . ASP A 1 188 ? 22.00568 37.59684 21.10990 1.000 13.26218 188 ASP A C 1
ATOM 1224 O O . ASP A 1 188 ? 20.79735 37.59239 21.38023 1.000 13.34930 188 ASP A O 1
ATOM 1229 N N . ARG A 1 189 ? 22.65064 38.71228 20.76791 1.000 13.63282 189 ARG A N 1
ATOM 1230 C CA . ARG A 1 189 ? 21.93994 39.98763 20.69939 1.000 14.38799 189 ARG A CA 1
ATOM 1231 C C . ARG A 1 189 ? 20.68515 39.85448 19.86514 1.000 13.50465 189 ARG A C 1
ATOM 1232 O O . ARG A 1 189 ? 19.63590 40.41528 20.22509 1.000 14.39817 189 ARG A O 1
ATOM 1240 N N . TYR A 1 190 ? 20.78960 39.16398 18.72318 1.000 12.92247 190 TYR A N 1
ATOM 1241 C CA . TYR A 1 190 ? 19.70385 39.05711 17.75924 1.000 12.84671 190 TYR A CA 1
ATOM 1242 C C . TYR A 1 190 ? 18.96349 37.72947 17.84231 1.000 12.59200 190 TYR A C 1
ATOM 1243 O O . TYR A 1 190 ? 18.20835 37.39209 16.92553 1.000 13.12107 190 TYR A O 1
ATOM 1252 N N . SER A 1 191 ? 19.16376 36.97719 18.92845 1.000 12.50865 191 SER A N 1
ATOM 1253 C CA . SER A 1 191 ? 18.45666 35.71989 19.15121 1.000 12.77410 191 SER A CA 1
ATOM 1254 C C . SER A 1 191 ? 18.67260 34.70081 18.01662 1.000 12.33567 191 SER A C 1
ATOM 1255 O O . SER A 1 191 ? 17.78186 33.88867 17.71993 1.000 13.21798 191 SER A O 1
ATOM 1258 N N . VAL A 1 192 ? 19.86131 34.69171 17.40933 1.000 12.70160 192 VAL A N 1
ATOM 1259 C CA . VAL A 1 192 ? 20.12282 33.84824 16.23868 1.000 12.87023 192 VAL A CA 1
ATOM 1260 C C . VAL A 1 192 ? 20.55984 32.43806 16.62839 1.000 12.51184 192 VAL A C 1
ATOM 1261 O O . VAL A 1 192 ? 21.55810 32.28705 17.33359 1.000 14.15876 192 VAL A O 1
ATOM 1265 N N . PRO A 1 193 ? 19.89754 31.38016 16.14785 1.000 12.75397 193 PRO A N 1
ATOM 1266 C CA . PRO A 1 193 ? 20.37897 30.01812 16.41370 1.000 14.72296 193 PRO A CA 1
ATOM 1267 C C . PRO A 1 193 ? 21.78732 29.78848 15.87491 1.000 13.70947 193 PRO A C 1
ATOM 1268 O O . PRO A 1 193 ? 22.15759 30.29094 14.80325 1.000 13.51344 193 PRO A O 1
ATOM 1272 N N . VAL A 1 194 ? 22.55839 28.98557 16.62184 1.000 15.52813 194 VAL A N 1
ATOM 1273 C CA . VAL A 1 194 ? 23.94925 28.68586 16.28045 1.000 16.21115 194 VAL A CA 1
ATOM 1274 C C . VAL A 1 194 ? 24.16342 27.17760 16.29319 1.000 16.09316 194 VAL A C 1
ATOM 1275 O O . VAL A 1 194 ? 23.72295 26.49372 17.22369 1.000 19.81476 194 VAL A O 1
ATOM 1279 N N . ILE A 1 195 ? 24.86907 26.66755 15.28619 1.000 13.88930 195 ILE A N 1
ATOM 1280 C CA . ILE A 1 195 ? 25.42549 25.30948 15.30896 1.000 13.70033 195 ILE A CA 1
ATOM 1281 C C . ILE A 1 195 ? 26.91568 25.45775 15.58492 1.000 12.91864 195 ILE A C 1
ATOM 1282 O O . ILE A 1 195 ? 27.64268 26.05443 14.78201 1.000 13.58826 195 ILE A O 1
ATOM 1287 N N . ASP A 1 196 ? 27.36900 24.95199 16.73546 1.000 13.61637 196 ASP A N 1
ATOM 1288 C CA . ASP A 1 196 ? 28.73168 25.25394 17.19427 1.000 13.13867 196 ASP A CA 1
ATOM 1289 C C . ASP A 1 196 ? 29.69594 24.20421 16.64268 1.000 12.83410 196 ASP A C 1
ATOM 1290 O O . ASP A 1 196 ? 30.13527 23.27994 17.35000 1.000 13.90235 196 ASP A O 1
ATOM 1295 N N . LEU A 1 197 ? 30.02790 24.34308 15.34693 1.000 12.77672 197 LEU A N 1
ATOM 1296 C CA . LEU A 1 197 ? 30.99500 23.44644 14.70664 1.000 12.68670 197 LEU A CA 1
ATOM 1297 C C . LEU A 1 197 ? 32.41087 23.64247 15.23803 1.000 12.78442 197 LEU A C 1
ATOM 1298 O O . LEU A 1 197 ? 33.18757 22.66416 15.26987 1.000 12.84090 197 LEU A O 1
ATOM 1303 N N . TYR A 1 198 ? 32.74827 24.85926 15.67423 1.000 12.51479 198 TYR A N 1
ATOM 1304 C CA . TYR A 1 198 ? 34.02509 25.06299 16.36061 1.000 12.90882 198 TYR A CA 1
ATOM 1305 C C . TYR A 1 198 ? 34.20910 24.04180 17.47483 1.000 12.47539 198 TYR A C 1
ATOM 1306 O O . TYR A 1 198 ? 35.26938 23.41147 17.59778 1.000 13.24205 198 TYR A O 1
ATOM 1315 N N . ALA A 1 199 ? 33.17433 23.90027 18.32052 1.000 13.04218 199 ALA A N 1
ATOM 1316 C CA . ALA A 1 199 ? 33.26513 23.01357 19.47502 1.000 13.64494 199 ALA A CA 1
ATOM 1317 C C . ALA A 1 199 ? 32.88338 21.57433 19.16493 1.000 13.21757 199 ALA A C 1
ATOM 1318 O O . ALA A 1 199 ? 33.33806 20.67517 19.88884 1.000 14.27882 199 ALA A O 1
ATOM 1320 N N . GLN A 1 200 ? 32.03756 21.31760 18.14081 1.000 13.05395 200 GLN A N 1
ATOM 1321 C CA . GLN A 1 200 ? 31.37537 20.01006 18.05133 1.000 14.62774 200 GLN A CA 1
ATOM 1322 C C . GLN A 1 200 ? 31.25402 19.46422 16.63326 1.000 13.79267 200 GLN A C 1
ATOM 1323 O O . GLN A 1 200 ? 30.38065 18.63210 16.37052 1.000 15.10773 200 GLN A O 1
ATOM 1329 N N . SER A 1 201 ? 32.13514 19.84266 15.71264 1.000 13.29962 201 SER A N 1
ATOM 1330 C CA . SER A 1 201 ? 31.99832 19.28876 14.35920 1.000 13.68119 201 SER A CA 1
ATOM 1331 C C . SER A 1 201 ? 32.20479 17.78113 14.28598 1.000 13.56165 201 SER A C 1
ATOM 1332 O O . SER A 1 201 ? 31.74696 17.14454 13.31691 1.000 14.47119 201 SER A O 1
ATOM 1335 N N . GLY A 1 202 ? 32.95168 17.21685 15.23935 1.000 13.19186 202 GLY A N 1
ATOM 1336 C CA . GLY A 1 202 ? 33.27920 15.80613 15.23175 1.000 13.41068 202 GLY A CA 1
ATOM 1337 C C . GLY A 1 202 ? 34.40566 15.43717 14.29427 1.000 13.39757 202 GLY A C 1
ATOM 1338 O O . GLY A 1 202 ? 34.61620 14.23865 14.03987 1.000 14.77927 202 GLY A O 1
ATOM 1339 N N . ILE A 1 203 ? 35.15610 16.40472 13.78902 1.000 13.40391 203 ILE A N 1
ATOM 1340 C CA . ILE A 1 203 ? 36.33624 16.13633 12.97064 1.000 13.88097 203 ILE A CA 1
ATOM 1341 C C . ILE A 1 203 ? 37.45050 16.99889 13.52338 1.000 14.32026 203 ILE A C 1
ATOM 1342 O O . ILE A 1 203 ? 37.32158 18.22565 13.52039 1.000 14.68219 203 ILE A O 1
ATOM 1347 N N . SER A 1 204 ? 38.53055 16.37482 14.03011 1.000 14.40790 204 SER A N 1
ATOM 1348 C CA . SER A 1 204 ? 39.58721 17.17454 14.66327 1.000 14.53251 204 SER A CA 1
ATOM 1349 C C . SER A 1 204 ? 40.85362 17.18824 13.84417 1.000 14.60291 204 SER A C 1
ATOM 1350 O O . SER A 1 204 ? 41.46903 16.13097 13.64378 1.000 15.09850 204 SER A O 1
ATOM 1353 N N . PRO A 1 205 ? 41.35364 18.35721 13.44362 1.000 14.91354 205 PRO A N 1
ATOM 1354 C CA . PRO A 1 205 ? 42.65628 18.39267 12.77083 1.000 15.31806 205 PRO A CA 1
ATOM 1355 C C . PRO A 1 205 ? 43.80124 18.08098 13.71891 1.000 15.62589 205 PRO A C 1
ATOM 1356 O O . PRO A 1 205 ? 44.92182 17.89894 13.23230 1.000 18.41623 205 PRO A O 1
ATOM 1360 N N . PHE A 1 206 ? 43.56246 18.02609 15.02731 1.000 14.97447 206 PHE A N 1
ATOM 1361 C CA . PHE A 1 206 ? 44.62089 17.67293 15.96284 1.000 15.76910 206 PHE A CA 1
ATOM 1362 C C . PHE A 1 206 ? 44.79565 16.17188 16.10574 1.000 16.91186 206 PHE A C 1
ATOM 1363 O O . PHE A 1 206 ? 45.67172 15.73783 16.87219 1.000 20.86028 206 PHE A O 1
ATOM 1371 N N . LEU A 1 207 ? 43.98086 15.36532 15.41772 1.000 16.01476 207 LEU A N 1
ATOM 1372 C CA . LEU A 1 207 ? 44.07983 13.91003 15.50832 1.000 15.80500 207 LEU A CA 1
ATOM 1373 C C . LEU A 1 207 ? 44.64905 13.41354 14.18555 1.000 15.94986 207 LEU A C 1
ATOM 1374 O O . LEU A 1 207 ? 44.06708 13.68843 13.12283 1.000 15.71143 207 LEU A O 1
ATOM 1379 N N . PRO A 1 208 ? 45.77011 12.67472 14.19064 1.000 17.07708 208 PRO A N 1
ATOM 1380 C CA . PRO A 1 208 ? 46.41728 12.32248 12.90976 1.000 17.88038 208 PRO A CA 1
ATOM 1381 C C . PRO A 1 208 ? 45.52125 11.54652 11.96440 1.000 16.61454 208 PRO A C 1
ATOM 1382 O O . PRO A 1 208 ? 45.59759 11.74319 10.74249 1.000 17.55296 208 PRO A O 1
ATOM 1386 N N . GLU A 1 209 ? 44.67504 10.65926 12.49377 1.000 16.29333 209 GLU A N 1
ATOM 1387 C CA . GLU A 1 209 ? 43.82444 9.86826 11.61526 1.000 16.33795 209 GLU A CA 1
ATOM 1388 C C . GLU A 1 209 ? 42.77700 10.73393 10.94373 1.000 15.44133 209 GLU A C 1
ATOM 1389 O O . GLU A 1 209 ? 42.41130 10.46134 9.79084 1.000 16.34159 209 GLU A O 1
ATOM 1395 N N . HIS A 1 210 ? 42.30752 11.78768 11.63479 1.000 15.41091 210 HIS A N 1
ATOM 1396 C CA . HIS A 1 210 ? 41.35350 12.68376 10.99238 1.000 15.95040 210 HIS A CA 1
ATOM 1397 C C . HIS A 1 210 ? 42.03833 13.57916 9.97378 1.000 16.32755 210 HIS A C 1
ATOM 1398 O O . HIS A 1 210 ? 41.43365 13.90881 8.94964 1.000 16.26419 210 HIS A O 1
ATOM 1405 N N . ARG A 1 211 ? 43.29305 13.98552 10.21339 1.000 16.97002 211 ARG A N 1
ATOM 1406 C CA . ARG A 1 211 ? 44.02743 14.66050 9.14558 1.000 17.83544 211 ARG A CA 1
ATOM 1407 C C . ARG A 1 211 ? 44.09124 13.77761 7.91106 1.000 18.10683 211 ARG A C 1
ATOM 1408 O O . ARG A 1 211 ? 43.80156 14.22577 6.79616 1.000 19.62907 211 ARG A O 1
ATOM 1416 N N . GLU A 1 212 ? 44.47210 12.51678 8.09321 1.000 17.67461 212 GLU A N 1
ATOM 1417 C CA . GLU A 1 212 ? 44.65546 11.61912 6.95870 1.000 19.53569 212 GLU A CA 1
ATOM 1418 C C . GLU A 1 212 ? 43.36132 11.39515 6.19646 1.000 18.18656 212 GLU A C 1
ATOM 1419 O O . GLU A 1 212 ? 43.34540 11.46262 4.95916 1.000 20.06029 212 GLU A O 1
ATOM 1425 N N . LEU A 1 213 ? 42.26323 11.10693 6.90708 1.000 16.67584 213 LEU A N 1
ATOM 1426 C CA . LEU A 1 213 ? 41.00876 10.75776 6.24487 1.000 16.62879 213 LEU A CA 1
ATOM 1427 C C . LEU A 1 213 ? 40.19430 11.97178 5.82378 1.000 15.93382 213 LEU A C 1
ATOM 1428 O O . LEU A 1 213 ? 39.51061 11.91160 4.79231 1.000 16.69366 213 LEU A O 1
ATOM 1433 N N . TYR A 1 214 ? 40.16254 13.02305 6.65442 1.000 15.59674 214 TYR A N 1
ATOM 1434 C CA . TYR A 1 214 ? 39.13421 14.04430 6.55801 1.000 15.14443 214 TYR A CA 1
ATOM 1435 C C . TYR A 1 214 ? 39.65623 15.45738 6.33167 1.000 14.89460 214 TYR A C 1
ATOM 1436 O O . TYR A 1 214 ? 38.89718 16.27470 5.80232 1.000 14.78859 214 TYR A O 1
ATOM 1445 N N . MET A 1 215 ? 40.87272 15.80198 6.78555 1.000 15.43042 215 MET A N 1
ATOM 1446 C CA . MET A 1 215 ? 41.37329 17.18853 6.77212 1.000 15.49074 215 MET A CA 1
ATOM 1447 C C . MET A 1 215 ? 42.84174 17.18946 6.36559 1.000 16.06409 215 MET A C 1
ATOM 1448 O O . MET A 1 215 ? 43.72920 17.41228 7.19388 1.000 16.37148 215 MET A O 1
ATOM 1453 N N . PRO A 1 216 ? 43.13090 16.97339 5.07447 1.000 18.08442 216 PRO A N 1
ATOM 1454 C CA . PRO A 1 216 ? 44.51116 16.64534 4.67847 1.000 19.66342 216 PRO A CA 1
ATOM 1455 C C . PRO A 1 216 ? 45.51382 17.72027 5.00570 1.000 18.75720 216 PRO A C 1
ATOM 1456 O O . PRO A 1 216 ? 46.67590 17.38516 5.26145 1.000 21.28692 216 PRO A O 1
ATOM 1460 N N . ASP A 1 217 ? 45.14398 19.00112 4.94511 1.000 17.19246 217 ASP A N 1
ATOM 1461 C CA . ASP A 1 217 ? 46.05761 20.09061 5.28607 1.000 17.31357 217 ASP A CA 1
ATOM 1462 C C . ASP A 1 217 ? 45.76357 20.67521 6.66469 1.000 16.88474 217 ASP A C 1
ATOM 1463 O O . ASP A 1 217 ? 46.30438 21.73379 6.99452 1.000 18.30681 217 ASP A O 1
ATOM 1468 N N . GLY A 1 218 ? 44.92373 20.02358 7.47516 1.000 16.30195 218 GLY A N 1
ATOM 1469 C CA . GLY A 1 218 ? 44.61657 20.52550 8.80344 1.000 16.34138 218 GLY A CA 1
ATOM 1470 C C . GLY A 1 218 ? 43.68095 21.71624 8.83991 1.000 15.54862 218 GLY A C 1
ATOM 1471 O O . GLY A 1 218 ? 43.53087 22.33133 9.91326 1.000 15.44646 218 GLY A O 1
ATOM 1472 N N . LEU A 1 219 ? 43.04038 22.04351 7.71135 1.000 14.98658 219 LEU A N 1
ATOM 1473 C CA . LEU A 1 219 ? 42.22173 23.25139 7.61555 1.000 14.82205 219 LEU A CA 1
ATOM 1474 C C . LEU A 1 219 ? 41.00720 22.98683 6.73673 1.000 14.21447 219 LEU A C 1
ATOM 1475 O O . LEU A 1 219 ? 39.85982 23.22526 7.14522 1.000 15.21406 219 LEU A O 1
ATOM 1480 N N . HIS A 1 220 ? 41.25068 22.47505 5.53511 1.000 14.24201 220 HIS A N 1
ATOM 1481 C CA . HIS A 1 220 ? 40.20179 22.10382 4.60281 1.000 15.01225 220 HIS A CA 1
ATOM 1482 C C . HIS A 1 220 ? 39.80429 20.63806 4.78844 1.000 14.94340 220 HIS A C 1
ATOM 1483 O O . HIS A 1 220 ? 40.26783 19.96578 5.71064 1.000 16.80564 220 HIS A O 1
ATOM 1490 N N . TYR A 1 221 ? 38.94097 20.13857 3.91361 1.000 14.70495 221 TYR A N 1
ATOM 1491 C CA . TYR A 1 221 ? 38.35361 18.81768 4.05240 1.000 14.65644 221 TYR A CA 1
ATOM 1492 C C . TYR A 1 221 ? 38.50475 18.03941 2.75556 1.000 14.75883 221 TYR A C 1
ATOM 1493 O O . TYR A 1 221 ? 38.37432 18.59371 1.65339 1.000 15.47411 221 TYR A O 1
ATOM 1502 N N . SER A 1 222 ? 38.75327 16.73783 2.89703 1.000 15.44622 222 SER A N 1
ATOM 1503 C CA . SER A 1 222 ? 38.67971 15.83375 1.75345 1.000 15.30309 222 SER A CA 1
ATOM 1504 C C . SER A 1 222 ? 37.21686 15.59941 1.37899 1.000 15.18351 222 SER A C 1
ATOM 1505 O O . SER A 1 222 ? 36.30624 15.96074 2.12245 1.000 15.26075 222 SER A O 1
ATOM 1508 N N . PRO A 1 223 ? 36.95451 14.93881 0.24291 1.000 15.60457 223 PRO A N 1
ATOM 1509 C CA . PRO A 1 223 ? 35.55967 14.56777 -0.05157 1.000 16.04768 223 PRO A CA 1
ATOM 1510 C C . PRO A 1 223 ? 34.90971 13.81034 1.11176 1.000 15.22513 223 PRO A C 1
ATOM 1511 O O . PRO A 1 223 ? 33.76346 14.09729 1.48645 1.000 16.00231 223 PRO A O 1
ATOM 1515 N N . ALA A 1 224 ? 35.63946 12.87502 1.74039 1.000 15.44176 224 ALA A N 1
ATOM 1516 C CA . ALA A 1 224 ? 35.07868 12.13456 2.87188 1.000 15.61139 224 ALA A CA 1
ATOM 1517 C C . ALA A 1 224 ? 34.85324 13.05744 4.06899 1.000 15.08795 224 ALA A C 1
ATOM 1518 O O . ALA A 1 224 ? 33.87045 12.89609 4.80536 1.000 15.89387 224 ALA A O 1
ATOM 1520 N N . GLY A 1 225 ? 35.77168 14.01018 4.30126 1.000 14.56092 225 GLY A N 1
ATOM 1521 C CA . GLY A 1 225 ? 35.57524 14.96371 5.39292 1.000 14.67873 225 GLY A CA 1
ATOM 1522 C C . GLY A 1 225 ? 34.33258 15.81444 5.18918 1.000 14.27102 225 GLY A C 1
ATOM 1523 O O . GLY A 1 225 ? 33.57937 16.05429 6.12881 1.000 14.19929 225 GLY A O 1
ATOM 1524 N N . TYR A 1 226 ? 34.09767 16.27850 3.94891 1.000 14.23166 226 TYR A N 1
ATOM 1525 C CA . TYR A 1 226 ? 32.90929 17.08293 3.69848 1.000 14.28786 226 TYR A CA 1
ATOM 1526 C C . TYR A 1 226 ? 31.64215 16.26212 3.82167 1.000 14.14583 226 TYR A C 1
ATOM 1527 O O . TYR A 1 226 ? 30.62384 16.78432 4.28907 1.000 14.53270 226 TYR A O 1
ATOM 1536 N N . GLU A 1 227 ? 31.68536 14.97682 3.43696 1.000 14.71177 227 GLU A N 1
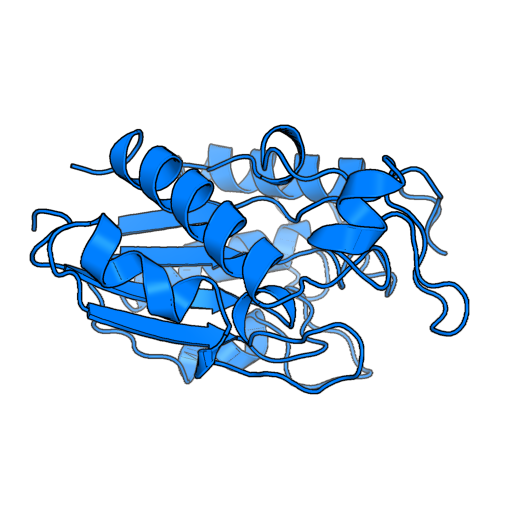ATOM 1537 C CA . GLU A 1 227 ? 30.51332 14.13250 3.64496 1.000 15.98927 227 GLU A CA 1
ATOM 1538 C C . GLU A 1 227 ? 30.20638 13.97387 5.12957 1.000 15.59622 227 GLU A C 1
ATOM 1539 O O . GLU A 1 227 ? 29.04306 14.06906 5.54952 1.000 16.13734 227 GLU A O 1
ATOM 1545 N N . ARG A 1 228 ? 31.24109 13.72651 5.93505 1.000 15.04420 228 ARG A N 1
ATOM 1546 C CA . ARG A 1 228 ? 31.03165 13.60147 7.37812 1.000 15.47136 228 ARG A CA 1
ATOM 1547 C C . ARG A 1 228 ? 30.52921 14.90809 7.96736 1.000 14.50080 228 ARG A C 1
ATOM 1548 O O . ARG A 1 228 ? 29.58568 14.91221 8.77138 1.000 14.99015 228 ARG A O 1
ATOM 1556 N N . LEU A 1 229 ? 31.11459 16.03015 7.55598 1.000 14.35107 229 LEU A N 1
ATOM 1557 C CA . LEU A 1 229 ? 30.64800 17.32172 8.04768 1.000 14.74296 229 LEU A CA 1
ATOM 1558 C C . LEU A 1 229 ? 29.18172 17.55128 7.69065 1.000 14.83982 229 LEU A C 1
ATOM 1559 O O . LEU A 1 229 ? 28.42825 18.10260 8.49230 1.000 15.53532 229 LEU A O 1
ATOM 1564 N N . ALA A 1 230 ? 28.77087 17.14638 6.48741 1.000 14.84537 230 ALA A N 1
ATOM 1565 C CA . ALA A 1 230 ? 27.37529 17.31346 6.09012 1.000 15.21434 230 ALA A CA 1
ATOM 1566 C C . ALA A 1 230 ? 26.42919 16.60331 7.05421 1.000 15.24541 230 ALA A C 1
ATOM 1567 O O . ALA A 1 230 ? 25.34596 17.10710 7.36247 1.000 15.56573 230 ALA A O 1
ATOM 1569 N N . HIS A 1 231 ? 26.79869 15.41270 7.52784 1.000 15.84331 231 HIS A N 1
ATOM 1570 C CA . HIS A 1 231 ? 25.93685 14.71948 8.47753 1.000 15.70044 231 HIS A CA 1
ATOM 1571 C C . HIS A 1 231 ? 25.81424 15.49732 9.77869 1.000 15.91713 231 HIS A C 1
ATOM 1572 O O . HIS A 1 231 ? 24.70799 15.60349 10.34987 1.000 15.83850 231 HIS A O 1
ATOM 1579 N N . ARG A 1 232 ? 26.93010 16.03266 10.27897 1.000 15.81392 232 ARG A N 1
ATOM 1580 C CA . ARG A 1 232 ? 26.87561 16.81476 11.51634 1.000 15.13488 232 ARG A CA 1
ATOM 1581 C C . ARG A 1 232 ? 26.03926 18.07788 11.33389 1.000 14.90115 232 ARG A C 1
ATOM 1582 O O . ARG A 1 232 ? 25.26927 18.46311 12.22847 1.000 14.96561 232 ARG A O 1
ATOM 1590 N N . ILE A 1 233 ? 26.18227 18.73701 10.18521 1.000 14.98708 233 ILE A N 1
ATOM 1591 C CA . ILE A 1 233 ? 25.42238 19.94753 9.89635 1.000 14.65384 233 ILE A CA 1
ATOM 1592 C C . ILE A 1 233 ? 23.93901 19.62470 9.78218 1.000 15.28990 233 ILE A C 1
ATOM 1593 O O . ILE A 1 233 ? 23.09314 20.36573 10.29363 1.000 15.78173 233 ILE A O 1
ATOM 1598 N N . ALA A 1 234 ? 23.59288 18.52306 9.11278 1.000 15.52160 234 ALA A N 1
ATOM 1599 C CA . ALA A 1 234 ? 22.18538 18.14962 9.02412 1.000 15.83984 234 ALA A CA 1
ATOM 1600 C C . ALA A 1 234 ? 21.58830 17.96447 10.41078 1.000 15.41244 234 ALA A C 1
ATOM 1601 O O . ALA A 1 234 ? 20.46466 18.41455 10.67511 1.000 16.57302 234 ALA A O 1
ATOM 1603 N N . ALA A 1 235 ? 22.30008 17.26485 11.29718 1.000 15.92591 235 ALA A N 1
ATOM 1604 C CA . ALA A 1 235 ? 21.77607 17.06338 12.64809 1.000 16.27536 235 ALA A CA 1
ATOM 1605 C C . ALA A 1 235 ? 21.61460 18.40088 13.34647 1.000 15.68527 235 ALA A C 1
ATOM 1606 O O . ALA A 1 235 ? 20.61236 18.62677 14.04674 1.000 16.22930 235 ALA A O 1
ATOM 1608 N N . GLY A 1 236 ? 22.59250 19.29810 13.16878 1.000 15.78940 236 GLY A N 1
ATOM 1609 C CA . GLY A 1 236 ? 22.51490 20.59412 13.80607 1.000 16.31522 236 GLY A CA 1
ATOM 1610 C C . GLY A 1 236 ? 21.35022 21.42293 13.31797 1.000 16.38424 236 GLY A C 1
ATOM 1611 O O . GLY A 1 236 ? 20.69203 22.10416 14.10656 1.000 16.92995 236 GLY A O 1
ATOM 1612 N N . LEU A 1 237 ? 21.10719 21.42374 12.00714 1.000 16.25089 237 LEU A N 1
ATOM 1613 C CA . LEU A 1 237 ? 20.00711 22.21474 11.45170 1.000 16.29937 237 LEU A CA 1
ATOM 1614 C C . LEU A 1 237 ? 18.65690 21.67380 11.90818 1.000 16.62058 237 LEU A C 1
ATOM 1615 O O . LEU A 1 237 ? 17.75650 22.44288 12.26012 1.000 18.59772 237 LEU A O 1
ATOM 1620 N N . THR A 1 238 ? 18.50430 20.35031 11.89419 1.000 16.57212 238 THR A N 1
ATOM 1621 C CA . THR A 1 238 ? 17.27606 19.72707 12.37185 1.000 17.46702 238 THR A CA 1
ATOM 1622 C C . THR A 1 238 ? 17.03090 20.05593 13.83837 1.000 17.07173 238 THR A C 1
ATOM 1623 O O . THR A 1 238 ? 15.87540 20.15479 14.27309 1.000 18.94858 238 THR A O 1
ATOM 1627 N N . ALA A 1 239 ? 18.09314 20.21429 14.62528 1.000 16.24043 239 ALA A N 1
ATOM 1628 C CA . ALA A 1 239 ? 17.96649 20.49956 16.05483 1.000 17.23950 239 ALA A CA 1
ATOM 1629 C C . ALA A 1 239 ? 17.46564 21.91273 16.33349 1.000 17.76496 239 ALA A C 1
ATOM 1630 O O . ALA A 1 239 ? 16.86830 22.13308 17.39258 1.000 19.75510 239 ALA A O 1
ATOM 1632 N N . VAL A 1 240 ? 17.65630 22.85966 15.41400 1.000 17.88116 240 VAL A N 1
ATOM 1633 C CA . VAL A 1 240 ? 17.29475 24.26011 15.63764 1.000 19.51981 240 VAL A CA 1
ATOM 1634 C C . VAL A 1 240 ? 16.22543 24.77242 14.68009 1.000 20.82095 240 VAL A C 1
ATOM 1635 O O . VAL A 1 240 ? 15.73507 25.88287 14.87581 1.000 22.58448 240 VAL A O 1
ATOM 1639 N N A CYS A 1 241 ? 15.89097 24.03355 13.61068 0.583 20.62874 241 CYS A N 1
ATOM 1640 N N B CYS A 1 241 ? 15.79517 23.96919 13.70437 0.417 21.74402 241 CYS A N 1
ATOM 1641 C CA A CYS A 1 241 ? 14.85071 24.43023 12.66305 0.583 22.67280 241 CYS A CA 1
ATOM 1642 C CA B CYS A 1 241 ? 14.90534 24.41580 12.63662 0.417 23.85154 241 CYS A CA 1
ATOM 1643 C C A CYS A 1 241 ? 13.85835 23.29711 12.48918 0.583 24.50216 241 CYS A C 1
ATOM 1644 C C B CYS A 1 241 ? 13.89004 23.32398 12.31714 0.417 24.94088 241 CYS A C 1
ATOM 1645 O O A CYS A 1 241 ? 14.23641 22.12439 12.44791 0.583 25.42271 241 CYS A O 1
ATOM 1646 O O B CYS A 1 241 ? 14.28425 22.19546 12.01156 0.417 25.64507 241 CYS A O 1
ATOM 1651 N N . ARG A 1 242 ? 12.59137 23.64988 12.35738 1.000 25.45977 242 ARG A N 1
ATOM 1652 C CA . ARG A 1 242 ? 11.56090 22.64397 12.05427 1.000 28.82250 242 ARG A CA 1
ATOM 1653 C C . ARG A 1 242 ? 10.54624 23.18047 11.06240 1.000 30.68835 242 ARG A C 1
ATOM 1654 O O . ARG A 1 242 ? 10.24799 24.37146 11.11644 1.000 31.26203 242 ARG A O 1
#

Sequence (219 aa):
KSLSESTICCFGDSTTWGDNGCGGGGNDISWTSHLGALLGGAVVENFGIKGSRIAIKADRTDSFVERLDGIDDAADVYVVFGGVNDFSSRNVPLGELGSTDAHEFYGAVDYLIRTITARSPQAKLVFMTPCKTSGKHEKDIPASDELNHLGLTQAAYVRAMLEVCDRYSVPVIDLYAQSGISPFLPEHRELYMPDGLHYSPAGYERLAHRIAAGLTAVCCR

Radius of gyration: 15.9 Å; Cα contacts (8 Å, |Δi|>4): 487; chains: 1; bounding box: 45×39×28 Å

Foldseek 3Di:
DQQLAWEEEEAEECQQQADAQPNDDGNCLALQVVQNVVRNHYHYHGNYYYLEALADDPVDQHHCLNCVVVGDLATQEYEYEYHQNCQQVPQAADDQVDCHSSHLLNSLLSVVVVSCVSNVNHAYEYEYYAFFCAQPVVSGHGQPDHHPVRDHSVSSSVSNVVSCVVVVHHYHYNNVDLPQALVDVVSCVQFNVRRHYTHSRNSNSSSNSVNVSCVVPGD

B-factor: mean 20.31, std 8.55, range [11.94, 69.93]

Organism: Collinsella aerofaciens (strain ATCC 25986 / DSM 3979 / JCM 10188 / KCTC 3647 / NCTC 11838 / VPI 1003) (NCBI:txid411903)

Nearest PDB structures (foldseek):
  7bxd-assembly1_A  TM=1.005E+00  e=2.769E-46  Collinsella aerofaciens ATCC 25986
  3dc7-assembly1_C  TM=9.125E-01  e=2.300E-16  Lactiplantibacillus plantarum
  3bzw-assembly1_A  TM=8.229E-01  e=1.306E-11  Bacteroides thetaiotaomicron VPI-5482
  3bzw-assembly3_F  TM=7.947E-01  e=7.799E-12  Bacteroides thetaiotaomicron VPI-5482
  8ik1-assembly1_A  TM=6.544E-01  e=1.476E-06  Geobacillus sp. PA-3

InterPro domains:
  IPR013830 SGNH hydrolase-type esterase domain [PF13472] (33-228)
  IPR036514 SGNH hydrolase superfamily [G3DSA:3.40.50.1110] (26-240)
  IPR051532 Diverse Ester Hydrolysis Enzymes [PTHR30383] (30-237)

Secondary structure (DSSP, 8-state):
--GGG-EEEEEESHHHHTB-SSS-B-TTTSTHHHHHHHTTS-EEEEEE-TT--SS--TT-S--HHHHGGGS-S--SEEEEE--HHHHHTT-----TT---TTSHHHHHHHHHHHHHHHSTTSEEEEEPPPP---BGGGTBPPTTS--TTS--HHHHHHHHHHHHHHTT--EE-HHHH-S--TTSHHHHHHT-TTSSS--HHHHHHHHHHHHHHHHHH--

Solvent-accessible surface area: 9229 Å² total; per-residue (Å²): 111,40,19,53,80,4,35,0,0,0,0,0,2,11,10,0,59,0,9,45,10,126,40,29,51,4,64,136,36,0,0,9,63,62,0,10,90,72,17,60,47,9,94,34,47,32,61,4,71,68,21,0,13,0,1,38,65,110,95,86,118,32,4,0,15,71,36,1,125,72,11,40,73,81,8,65,6,0,0,0,2,1,0,10,18,0,0,3,68,24,0,65,35,27,139,99,63,20,101,65,16,90,49,0,19,0,0,0,15,71,0,6,101,32,3,70,82,49,8,96,168,26,103,20,1,0,0,0,3,11,64,0,34,11,25,121,134,115,77,17,15,7,4,107,69,112,8,136,83,44,45,41,0,27,8,1,7,136,0,0,65,71,2,1,112,170,74,101,18,55,40,6,44,1,38,60,109,10,44,9,31,9,95,90,98,111,34,106,139,97,36,0,59,16,0,12,17,0,15,76,51,0,0,71,87,0,0,90,68,0,10,58,6,0,88,85,63,18,222